Protein AF-A0A537JT59-F1 (afdb_monomer_lite)

Foldseek 3Di:
DVVLVVLLVVLLVLLVVLLVLLVVVCVVPVQPLSVLLSLLSVLLSVLSVLLVVCVVDPDDLVSLVSSLVSLLSSLLSLLVSLCSVDVVLCVLSVVLCVVLVVLVVVLVCQSPVVPDDSLVSLLSSLQSSLSSLLSSLVSLCVVCVPPPDPLNVLLSQLSNQLSCLSNVLSPPDDDSVSSSVSSSSNSVSSNSNSVSVVVVVVVVVVVVVVVVVVVVVVVVVVPVVVVVVVVD

Secondary structure (DSSP, 8-state):
-HHHHHHHHHHHHHHHHHHHHHHHHHHHH--HHHHHHHHHHHHHHHHHHHHHHHHHS---HHHHHHHHHHHHHHHHHHHHHHHHH-GGGHHHHHHHHHHHHHHHHHHHHHHHSSSS-HHHHHHHHHHHHHHHHHHHHHHHHHHTTTT--HHHHHHHHHHHHHHHHHHHTTTS---HHHHHHHHHHHHHHHHHHHHHHHHHHHHHHHHHHHHHHHHHHHHHHT-HHHHHTT--

Organism: NCBI:txid2569760

Radius of gyration: 22.39 Å; chains: 1; bounding box: 58×42×78 Å

Sequence (232 aa):
MELLFVILAIALGIQVAVVFLLVSKYFETRFSYVIWWTAGAALLAGQALVEVWMLTAAPILPLVGIRSALLLAGAGFFLTGTASRDPRARGIVQTGLLGFGGLVIASVIVLLSRQESTDTARLVAGLAAGMAFLLTAEAYRRTEQVLDDVATRAIFAGLLAIGINQIGWAWVQRTPQVIAASEFLGGLAVAVFGAGIQLRSVGRAQRLVVLSQISAALSRTGRVGDMLEEVL

Structure (mmCIF, N/CA/C/O backbone):
data_AF-A0A537JT59-F1
#
_entry.id   AF-A0A537JT59-F1
#
loop_
_atom_site.group_PDB
_atom_site.id
_atom_site.type_symbol
_atom_site.label_atom_id
_atom_site.label_alt_id
_atom_site.label_comp_id
_atom_site.label_asym_id
_atom_site.label_entity_id
_atom_site.label_seq_id
_atom_site.pdbx_PDB_ins_code
_atom_site.Cartn_x
_atom_site.Cartn_y
_atom_site.Cartn_z
_atom_site.occupancy
_atom_site.B_iso_or_equiv
_atom_site.auth_seq_id
_atom_site.auth_comp_id
_atom_site.auth_asym_id
_atom_site.auth_atom_id
_atom_site.pdbx_PDB_model_num
ATOM 1 N N . MET A 1 1 ? 11.783 -20.467 -14.792 1.00 67.88 1 MET A N 1
ATOM 2 C CA . MET A 1 1 ? 10.708 -19.524 -15.178 1.00 67.88 1 MET A CA 1
ATOM 3 C C . MET A 1 1 ? 9.457 -19.758 -14.333 1.00 67.88 1 MET A C 1
ATOM 5 O O . MET A 1 1 ? 8.968 -18.804 -13.748 1.00 67.88 1 MET A O 1
ATOM 9 N N . GLU A 1 2 ? 9.019 -21.010 -14.160 1.00 80.31 2 GLU A N 1
ATOM 10 C CA . GLU A 1 2 ? 7.853 -21.377 -13.331 1.00 80.31 2 GLU A CA 1
ATOM 11 C C . GLU A 1 2 ? 7.912 -20.866 -11.882 1.00 80.31 2 GLU A C 1
ATOM 13 O O . GLU A 1 2 ? 6.962 -20.249 -11.418 1.00 80.31 2 GLU A O 1
ATOM 18 N N . LEU A 1 3 ? 9.046 -21.024 -11.186 1.00 84.75 3 LEU A N 1
ATOM 19 C CA . LEU A 1 3 ? 9.189 -20.556 -9.798 1.00 84.75 3 LEU A CA 1
ATOM 20 C C . LEU A 1 3 ? 8.950 -19.041 -9.644 1.00 84.75 3 LEU A C 1
ATOM 22 O O . LEU A 1 3 ? 8.299 -18.611 -8.698 1.00 84.75 3 LEU A O 1
ATOM 26 N N . LEU A 1 4 ? 9.450 -18.229 -10.582 1.00 84.88 4 LEU A N 1
ATOM 27 C CA . LEU A 1 4 ? 9.263 -16.772 -10.554 1.00 84.88 4 LEU A CA 1
ATOM 28 C C . LEU A 1 4 ? 7.791 -16.403 -10.745 1.00 84.88 4 LEU A C 1
ATOM 30 O O . LEU A 1 4 ? 7.283 -15.515 -10.067 1.00 84.88 4 LEU A O 1
ATOM 34 N N . PHE A 1 5 ? 7.102 -17.121 -11.632 1.00 82.12 5 PHE A N 1
ATOM 35 C CA . PHE A 1 5 ? 5.677 -16.935 -11.863 1.00 82.12 5 PHE A CA 1
ATOM 36 C C . PHE A 1 5 ? 4.852 -17.289 -10.621 1.00 82.12 5 PHE A C 1
ATOM 38 O O . PHE A 1 5 ? 3.962 -16.533 -10.246 1.00 82.12 5 PHE A O 1
ATOM 45 N N . VAL A 1 6 ? 5.190 -18.384 -9.932 1.00 86.25 6 VAL A N 1
ATOM 46 C CA . VAL A 1 6 ? 4.538 -18.775 -8.670 1.00 86.25 6 VAL A CA 1
ATOM 47 C C . VAL A 1 6 ? 4.725 -17.702 -7.594 1.00 86.25 6 VAL A C 1
ATOM 49 O O . VAL A 1 6 ? 3.752 -17.309 -6.956 1.00 86.25 6 VAL A O 1
ATOM 52 N N . ILE A 1 7 ? 5.943 -17.178 -7.418 1.00 88.00 7 ILE A N 1
ATOM 53 C CA . ILE A 1 7 ? 6.225 -16.112 -6.439 1.00 88.00 7 ILE A CA 1
ATOM 54 C C . ILE A 1 7 ? 5.384 -14.861 -6.732 1.00 88.00 7 ILE A C 1
ATOM 56 O O . ILE A 1 7 ? 4.773 -14.295 -5.825 1.00 88.00 7 ILE A O 1
ATOM 60 N N . LEU A 1 8 ? 5.309 -14.455 -8.000 1.00 85.81 8 LEU A N 1
ATOM 61 C CA . LEU A 1 8 ? 4.516 -13.303 -8.429 1.00 85.81 8 LEU A CA 1
ATOM 62 C C . LEU A 1 8 ? 3.011 -13.533 -8.269 1.00 85.81 8 LEU A C 1
ATOM 64 O O . LEU A 1 8 ? 2.299 -12.631 -7.835 1.00 85.81 8 LEU A O 1
ATOM 68 N N . ALA A 1 9 ? 2.525 -14.740 -8.563 1.00 87.38 9 ALA A N 1
ATOM 69 C CA . ALA A 1 9 ? 1.129 -15.109 -8.355 1.00 87.38 9 ALA A CA 1
ATOM 70 C C . ALA A 1 9 ? 0.751 -15.069 -6.866 1.00 87.38 9 ALA A C 1
ATOM 72 O O . ALA A 1 9 ? -0.322 -14.577 -6.523 1.00 87.38 9 ALA A O 1
ATOM 73 N N . ILE A 1 10 ? 1.644 -15.518 -5.976 1.00 88.94 10 ILE A N 1
ATOM 74 C CA . ILE A 1 10 ? 1.460 -15.400 -4.522 1.00 88.94 10 ILE A CA 1
ATOM 75 C C . ILE A 1 10 ? 1.413 -13.927 -4.113 1.00 88.94 10 ILE A C 1
ATOM 77 O O . ILE A 1 10 ? 0.487 -13.519 -3.414 1.00 88.94 10 ILE A O 1
ATOM 81 N N . ALA A 1 11 ? 2.374 -13.120 -4.570 1.00 89.31 11 ALA A N 1
ATOM 82 C CA . ALA A 1 11 ? 2.422 -11.690 -4.276 1.00 89.31 11 ALA A CA 1
ATOM 83 C C . ALA A 1 11 ? 1.130 -10.976 -4.706 1.00 89.31 11 ALA A C 1
ATOM 85 O O . ALA A 1 11 ? 0.519 -10.253 -3.917 1.00 89.31 11 ALA A O 1
ATOM 86 N N . LEU A 1 12 ? 0.672 -11.242 -5.929 1.00 89.69 12 LEU A N 1
ATOM 87 C CA . LEU A 1 12 ? -0.581 -10.718 -6.456 1.00 89.69 12 LEU A CA 1
ATOM 88 C C . LEU A 1 12 ? -1.786 -11.205 -5.641 1.00 89.69 12 LEU A C 1
ATOM 90 O O . LEU A 1 12 ? -2.647 -10.404 -5.285 1.00 89.69 12 LEU A O 1
ATOM 94 N N . GLY A 1 13 ? -1.833 -12.498 -5.312 1.00 90.44 13 GLY A N 1
ATOM 95 C CA . GLY A 1 13 ? -2.889 -13.088 -4.491 1.00 90.44 13 GLY A CA 1
ATOM 96 C C . GLY A 1 13 ? -3.003 -12.413 -3.125 1.00 90.44 13 GLY A C 1
ATOM 97 O O . GLY A 1 13 ? -4.110 -12.112 -2.681 1.00 90.44 13 GLY A O 1
ATOM 98 N N . ILE A 1 14 ? -1.869 -12.085 -2.500 1.00 91.88 14 ILE A N 1
ATOM 99 C CA . ILE A 1 14 ? -1.825 -11.319 -1.249 1.00 91.88 14 ILE A CA 1
ATOM 100 C C . ILE A 1 14 ? -2.414 -9.917 -1.446 1.00 91.88 14 ILE A C 1
ATOM 102 O O . ILE A 1 14 ? -3.267 -9.499 -0.661 1.00 91.88 14 ILE A O 1
ATOM 106 N N . GLN A 1 15 ? -2.001 -9.191 -2.490 1.00 91.31 15 GLN A N 1
ATOM 107 C CA . GLN A 1 15 ? -2.517 -7.842 -2.747 1.00 91.31 15 GLN A CA 1
ATOM 108 C C . GLN A 1 15 ? -4.033 -7.858 -2.998 1.00 91.31 15 GLN A C 1
ATOM 110 O O . GLN A 1 15 ? -4.766 -7.068 -2.403 1.00 91.31 15 GLN A O 1
ATOM 115 N N . VAL A 1 16 ? -4.521 -8.811 -3.797 1.00 92.50 16 VAL A N 1
ATOM 116 C CA . VAL A 1 16 ? -5.953 -9.013 -4.065 1.00 92.50 16 VAL A CA 1
ATOM 117 C C . VAL A 1 16 ? -6.719 -9.359 -2.783 1.00 92.50 16 VAL A C 1
ATOM 119 O O . VAL A 1 16 ? -7.780 -8.788 -2.529 1.00 92.50 16 VAL A O 1
ATOM 122 N N . ALA A 1 17 ? -6.175 -10.233 -1.932 1.00 94.31 17 ALA A N 1
ATOM 123 C CA . ALA A 1 17 ? -6.787 -10.570 -0.648 1.00 94.31 17 ALA A CA 1
ATOM 124 C C . ALA A 1 17 ? -6.916 -9.340 0.266 1.00 94.31 17 ALA A C 1
ATOM 126 O O . ALA A 1 17 ? -7.958 -9.142 0.893 1.00 94.31 17 ALA A O 1
ATOM 127 N N . VAL A 1 18 ? -5.895 -8.477 0.307 1.00 94.00 18 VAL A N 1
ATOM 128 C CA . VAL A 1 18 ? -5.948 -7.229 1.084 1.00 94.00 18 VAL A CA 1
ATOM 129 C C . VAL A 1 18 ? -6.958 -6.243 0.496 1.00 94.00 18 VAL A C 1
ATOM 131 O O . VAL A 1 18 ? -7.681 -5.606 1.261 1.00 94.00 18 VAL A O 1
ATOM 134 N N . VAL A 1 19 ? -7.093 -6.154 -0.831 1.00 94.38 19 VAL A N 1
ATOM 135 C CA . VAL A 1 19 ? -8.162 -5.359 -1.463 1.00 94.38 19 VAL A CA 1
ATOM 136 C C . VAL A 1 19 ? -9.536 -5.854 -1.011 1.00 94.38 19 VAL A C 1
ATOM 138 O O . VAL A 1 19 ? -10.332 -5.052 -0.527 1.00 94.38 19 VAL A O 1
ATOM 141 N N . PHE A 1 20 ? -9.807 -7.160 -1.087 1.00 94.25 20 PHE A N 1
ATOM 142 C CA . PHE A 1 20 ? -11.084 -7.720 -0.630 1.00 94.25 20 PHE A CA 1
ATOM 143 C C . PHE A 1 20 ? -11.329 -7.493 0.864 1.00 94.25 20 PHE A C 1
ATOM 145 O O . PHE A 1 20 ? -12.447 -7.154 1.257 1.00 94.25 20 PHE A O 1
ATOM 152 N N . LEU A 1 21 ? -10.287 -7.607 1.691 1.00 93.81 21 LEU A N 1
ATOM 153 C CA . LEU A 1 21 ? -10.360 -7.274 3.110 1.00 93.81 21 LEU A CA 1
ATOM 154 C C . LEU A 1 21 ? -10.780 -5.813 3.309 1.00 93.81 21 LEU A C 1
ATOM 156 O O . LEU A 1 21 ? -11.708 -5.543 4.070 1.00 93.81 21 LEU A O 1
ATOM 160 N N . LEU A 1 22 ? -10.148 -4.867 2.611 1.00 91.81 22 LEU A N 1
ATOM 161 C CA . LEU A 1 22 ? -10.470 -3.443 2.730 1.00 91.81 22 LEU A CA 1
ATOM 162 C C . LEU A 1 22 ? -11.873 -3.118 2.199 1.00 91.81 22 LEU A C 1
ATOM 164 O O . LEU A 1 22 ? -12.596 -2.366 2.851 1.00 91.81 22 LEU A O 1
ATOM 168 N N . VAL A 1 23 ? -12.299 -3.744 1.096 1.00 92.12 23 VAL A N 1
ATOM 169 C CA . VAL A 1 23 ? -13.677 -3.655 0.583 1.00 92.12 23 VAL A CA 1
ATOM 170 C C . VAL A 1 23 ? -14.672 -4.131 1.642 1.00 92.12 23 VAL A C 1
ATOM 172 O O . VAL A 1 23 ? -15.625 -3.419 1.964 1.00 92.12 23 VAL A O 1
ATOM 175 N N . SER A 1 24 ? -14.428 -5.298 2.245 1.00 91.00 24 SER A N 1
ATOM 176 C CA . SER A 1 24 ? -15.270 -5.825 3.323 1.00 91.00 24 SER A CA 1
ATOM 177 C C . SER A 1 24 ? -15.323 -4.861 4.510 1.00 91.00 24 SER A C 1
ATOM 179 O O . SER A 1 24 ? -16.400 -4.605 5.046 1.00 91.00 24 SER A O 1
ATOM 181 N N . LYS A 1 25 ? -14.183 -4.279 4.903 1.00 88.06 25 LYS A N 1
ATOM 182 C CA . LYS A 1 25 ? -14.123 -3.296 5.994 1.00 88.06 25 LYS A CA 1
ATOM 183 C C . LYS A 1 25 ? -14.813 -1.987 5.662 1.00 88.06 25 LYS A C 1
ATOM 185 O O . LYS A 1 25 ? -15.402 -1.373 6.554 1.00 88.06 25 LYS A O 1
ATOM 190 N N . TYR A 1 26 ? -14.783 -1.559 4.408 1.00 87.00 26 TYR A N 1
ATOM 191 C CA . TYR A 1 26 ? -15.550 -0.405 3.967 1.00 87.00 26 TYR A CA 1
ATOM 192 C C . TYR A 1 26 ? -17.054 -0.670 4.080 1.00 87.00 26 TYR A C 1
ATOM 194 O O . TYR A 1 26 ? -17.772 0.173 4.614 1.00 87.00 26 TYR A O 1
ATOM 202 N N . PHE A 1 27 ? -17.534 -1.843 3.658 1.00 88.75 27 PHE A N 1
ATOM 203 C CA . PHE A 1 27 ? -18.949 -2.193 3.810 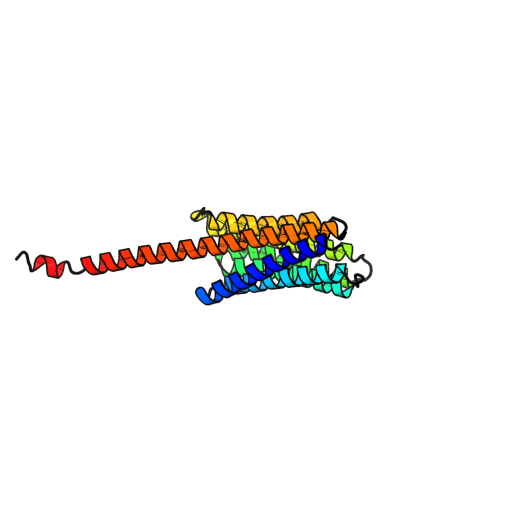1.00 88.75 27 PHE A CA 1
ATOM 204 C C . PHE A 1 27 ? -19.383 -2.298 5.276 1.00 88.75 27 PHE A C 1
ATOM 206 O O . PHE A 1 27 ? -20.479 -1.847 5.604 1.00 88.75 27 PHE A O 1
ATOM 213 N N . GLU A 1 28 ? -18.516 -2.822 6.146 1.00 85.12 28 GLU A N 1
ATOM 214 C CA . GLU A 1 28 ? -18.768 -2.939 7.588 1.00 85.12 28 GLU A CA 1
ATOM 215 C C . GLU A 1 28 ? -18.816 -1.570 8.283 1.00 85.12 28 GLU A C 1
ATOM 217 O O . GLU A 1 28 ? -19.705 -1.302 9.085 1.00 85.12 28 GLU A O 1
ATOM 222 N N . THR A 1 29 ? -17.858 -0.690 7.984 1.00 81.12 29 THR A N 1
ATOM 223 C CA . THR A 1 29 ? -17.635 0.524 8.788 1.00 81.12 29 THR A CA 1
ATOM 224 C C . THR A 1 29 ? -18.086 1.822 8.128 1.00 81.12 29 THR A C 1
ATOM 226 O O . THR A 1 29 ? -18.213 2.838 8.808 1.00 81.12 29 THR A O 1
ATOM 229 N N . ARG A 1 30 ? -18.284 1.818 6.804 1.00 82.19 30 ARG A N 1
ATOM 230 C CA . ARG A 1 30 ? -18.597 2.991 5.963 1.00 82.19 30 ARG A CA 1
ATOM 231 C C . ARG A 1 30 ? -17.623 4.162 6.109 1.00 82.19 30 ARG A C 1
ATOM 233 O O . ARG A 1 30 ? -17.936 5.286 5.723 1.00 82.19 30 ARG A O 1
ATOM 240 N N . PHE A 1 31 ? -16.420 3.920 6.624 1.00 81.25 31 PHE A N 1
ATOM 241 C CA . PHE A 1 31 ? -15.437 4.976 6.805 1.00 81.25 31 PHE A CA 1
ATOM 242 C C . PHE A 1 31 ? -14.797 5.397 5.481 1.00 81.25 31 PHE A C 1
ATOM 244 O O . PHE A 1 31 ? -14.162 4.591 4.800 1.00 81.25 31 PHE A O 1
ATOM 251 N N . SER A 1 32 ? -14.872 6.692 5.170 1.00 79.94 32 SER A N 1
ATOM 252 C CA . SER A 1 32 ? -14.323 7.259 3.934 1.00 79.94 32 SER A CA 1
ATOM 253 C C . SER A 1 32 ? -12.820 7.020 3.770 1.00 79.94 32 SER A C 1
ATOM 255 O O . SER A 1 32 ? -12.372 6.791 2.658 1.00 79.94 32 SER A O 1
ATOM 257 N N . TYR A 1 33 ? -12.019 6.979 4.841 1.00 81.44 33 TYR A N 1
ATOM 258 C CA . TYR A 1 33 ? -10.581 6.685 4.704 1.00 81.44 33 TYR A CA 1
ATOM 259 C C . TYR A 1 33 ? -10.290 5.271 4.185 1.00 81.44 33 TYR A C 1
ATOM 261 O O . TYR A 1 33 ? -9.280 5.060 3.516 1.00 81.44 33 TYR A O 1
ATOM 269 N N . VAL A 1 34 ? -11.182 4.308 4.447 1.00 86.69 34 VAL A N 1
ATOM 270 C CA . VAL A 1 34 ? -11.019 2.925 3.983 1.00 86.69 34 VAL A CA 1
ATOM 271 C C . VAL A 1 34 ? -11.223 2.841 2.472 1.00 86.69 34 VAL A C 1
ATOM 273 O O . VAL A 1 34 ? -10.516 2.074 1.825 1.00 86.69 34 VAL A O 1
ATOM 276 N N . ILE A 1 35 ? -12.107 3.660 1.882 1.00 89.62 35 ILE A N 1
ATOM 277 C CA . ILE A 1 35 ? -12.312 3.663 0.422 1.00 89.62 35 ILE A CA 1
ATOM 278 C C . ILE A 1 35 ? -11.048 4.110 -0.314 1.00 89.62 35 ILE A C 1
ATOM 280 O O . ILE A 1 35 ? -10.659 3.504 -1.309 1.00 89.62 35 ILE A O 1
ATOM 284 N N . TRP A 1 36 ? -10.356 5.113 0.230 1.00 90.19 36 TRP A N 1
ATOM 285 C CA . TRP A 1 36 ? -9.116 5.620 -0.340 1.00 90.19 36 TRP A CA 1
ATOM 286 C C . TRP A 1 36 ? -7.994 4.584 -0.229 1.00 90.19 36 TRP A C 1
ATOM 288 O O . TRP A 1 36 ? -7.314 4.321 -1.214 1.00 90.19 36 TRP A O 1
ATOM 298 N N . TRP A 1 37 ? -7.847 3.917 0.920 1.00 92.00 37 TRP A N 1
ATOM 299 C CA . TRP A 1 37 ? -6.883 2.817 1.065 1.00 92.00 37 TRP A CA 1
ATOM 300 C C . TRP A 1 37 ? -7.216 1.611 0.184 1.00 92.00 37 TRP A C 1
ATOM 302 O O . TRP A 1 37 ? -6.307 0.975 -0.341 1.00 92.00 37 TRP A O 1
ATOM 312 N N . THR A 1 38 ? -8.502 1.326 -0.034 1.00 92.75 38 THR A N 1
ATOM 313 C CA . THR A 1 38 ? -8.950 0.271 -0.955 1.00 92.75 38 THR A CA 1
ATOM 314 C C . THR A 1 38 ? -8.541 0.594 -2.388 1.00 92.75 38 THR A C 1
ATOM 316 O O . THR A 1 38 ? -7.936 -0.242 -3.055 1.00 92.75 38 THR A O 1
ATOM 319 N N . ALA A 1 39 ? -8.824 1.816 -2.849 1.00 91.88 39 ALA A N 1
ATOM 320 C CA . ALA A 1 39 ? -8.414 2.282 -4.170 1.00 91.88 39 ALA A CA 1
ATOM 321 C C . ALA A 1 39 ? -6.885 2.247 -4.322 1.00 91.88 39 ALA A C 1
ATOM 323 O O . ALA A 1 39 ? -6.377 1.752 -5.326 1.00 91.88 39 ALA A O 1
ATOM 324 N N . GLY A 1 40 ? -6.151 2.683 -3.293 1.00 92.25 40 GLY A N 1
ATOM 325 C CA . GLY A 1 40 ? -4.693 2.614 -3.259 1.00 92.25 40 GLY A CA 1
ATOM 326 C C . GLY A 1 40 ? -4.164 1.188 -3.412 1.00 92.25 40 GLY A C 1
ATOM 327 O O . GLY A 1 40 ? -3.329 0.932 -4.276 1.00 92.25 40 GLY A O 1
ATOM 328 N N . ALA A 1 41 ? -4.688 0.245 -2.625 1.00 93.44 41 ALA A N 1
ATOM 329 C CA . ALA A 1 41 ? -4.305 -1.165 -2.695 1.00 93.44 41 ALA A CA 1
ATOM 330 C C . ALA A 1 41 ? -4.656 -1.803 -4.051 1.00 93.44 41 ALA A C 1
ATOM 332 O O . ALA A 1 41 ? -3.862 -2.571 -4.589 1.00 93.44 41 ALA A O 1
ATOM 333 N N . ALA A 1 42 ? -5.805 -1.452 -4.637 1.00 94.25 42 ALA A N 1
ATOM 334 C CA . ALA A 1 42 ? -6.208 -1.950 -5.952 1.00 94.25 42 ALA A CA 1
ATOM 335 C C . ALA A 1 42 ? -5.272 -1.459 -7.066 1.00 94.25 42 ALA A C 1
ATOM 337 O O . ALA A 1 42 ? -4.947 -2.214 -7.980 1.00 94.25 42 ALA A O 1
ATOM 338 N N . LEU A 1 43 ? -4.796 -0.215 -6.976 1.00 93.62 43 LEU A N 1
ATOM 339 C CA . LEU A 1 43 ? -3.842 0.342 -7.933 1.00 93.62 43 LEU A CA 1
ATOM 340 C C . LEU A 1 43 ? -2.443 -0.261 -7.784 1.00 93.62 43 LEU A C 1
ATOM 342 O O . LEU A 1 43 ? -1.792 -0.492 -8.800 1.00 93.62 43 LEU A O 1
ATOM 346 N N . LEU A 1 44 ? -2.007 -0.586 -6.562 1.00 91.25 44 LEU A N 1
ATOM 347 C CA . LEU A 1 44 ? -0.786 -1.375 -6.356 1.00 91.25 44 LEU A CA 1
ATOM 348 C C . LEU A 1 44 ? -0.920 -2.777 -6.974 1.00 91.25 44 LEU A C 1
ATOM 350 O O . LEU A 1 44 ? -0.021 -3.203 -7.695 1.00 91.25 44 LEU A O 1
ATOM 354 N N . ALA A 1 45 ? -2.071 -3.439 -6.802 1.00 92.06 45 ALA A N 1
ATOM 355 C CA . ALA A 1 45 ? -2.331 -4.742 -7.423 1.00 92.06 45 ALA A CA 1
ATOM 356 C C . ALA A 1 45 ? -2.324 -4.651 -8.956 1.00 92.06 45 ALA A C 1
ATOM 358 O O . ALA A 1 45 ? -1.728 -5.489 -9.634 1.00 92.06 45 ALA A O 1
ATOM 359 N N . GLY A 1 46 ? -2.927 -3.595 -9.509 1.00 92.44 46 GLY A N 1
ATOM 360 C CA . GLY A 1 46 ? -2.855 -3.285 -10.936 1.00 92.44 46 GLY A CA 1
ATOM 361 C C . GLY A 1 46 ? -1.420 -3.041 -11.407 1.00 92.44 46 GLY A C 1
ATOM 362 O O . GLY A 1 46 ? -1.022 -3.538 -12.457 1.00 92.44 46 GLY A O 1
ATOM 363 N N . GLN A 1 47 ? -0.612 -2.323 -10.628 1.00 91.19 47 GLN A N 1
ATOM 364 C CA . GLN A 1 47 ? 0.797 -2.111 -10.945 1.00 91.19 47 GLN A CA 1
ATOM 365 C C . GLN A 1 47 ? 1.594 -3.424 -10.949 1.00 91.19 47 GLN A C 1
ATOM 367 O O . GLN A 1 47 ? 2.403 -3.631 -11.856 1.00 91.19 47 GLN A O 1
ATOM 372 N N . ALA A 1 48 ? 1.353 -4.310 -9.982 1.00 88.88 48 ALA A N 1
ATOM 373 C CA . ALA A 1 48 ? 1.972 -5.632 -9.930 1.00 88.88 48 ALA A CA 1
ATOM 374 C C . ALA A 1 48 ? 1.567 -6.492 -11.143 1.00 88.88 48 ALA A C 1
ATOM 376 O O . ALA A 1 48 ? 2.410 -7.160 -11.737 1.00 88.88 48 ALA A O 1
ATOM 377 N N . LEU A 1 49 ? 0.305 -6.420 -11.586 1.00 90.06 49 LEU A N 1
ATOM 378 C CA . LEU A 1 49 ? -0.147 -7.073 -12.825 1.00 90.06 49 LEU A CA 1
ATOM 379 C C . LEU A 1 49 ? 0.602 -6.565 -14.058 1.00 90.06 49 LEU A C 1
ATOM 381 O O . LEU A 1 49 ? 1.000 -7.361 -14.908 1.00 90.06 49 LEU A O 1
ATOM 385 N N . VAL A 1 50 ? 0.814 -5.251 -14.158 1.00 89.31 50 VAL A N 1
ATOM 386 C CA . VAL A 1 50 ? 1.559 -4.666 -15.280 1.00 89.31 50 VAL A CA 1
ATOM 387 C C . VAL A 1 50 ? 3.024 -5.112 -15.256 1.00 89.31 50 VAL A C 1
ATOM 389 O O . VAL A 1 50 ? 3.564 -5.428 -16.311 1.00 89.31 50 VAL A O 1
ATOM 392 N N . GLU A 1 51 ? 3.655 -5.225 -14.082 1.00 86.06 51 GLU A N 1
ATOM 393 C CA . GLU A 1 51 ? 5.000 -5.819 -13.954 1.00 86.06 51 GLU A CA 1
ATOM 394 C C . GLU A 1 51 ? 5.039 -7.267 -14.451 1.00 86.06 51 GLU A C 1
ATOM 396 O O . GLU A 1 51 ? 5.900 -7.614 -15.258 1.00 86.06 51 GLU A O 1
ATOM 401 N N . VAL A 1 52 ? 4.085 -8.103 -14.026 1.00 84.00 52 VAL A N 1
ATOM 402 C CA . VAL A 1 52 ? 3.982 -9.499 -14.483 1.00 84.00 52 VAL A CA 1
ATOM 403 C C . VAL A 1 52 ? 3.814 -9.561 -15.999 1.00 84.00 52 VAL A C 1
ATOM 405 O O . VAL A 1 52 ? 4.453 -10.374 -16.671 1.00 84.00 52 VAL A O 1
ATOM 408 N N . TRP A 1 53 ? 3.002 -8.673 -16.569 1.00 85.75 53 TRP A N 1
ATOM 409 C CA . TRP A 1 53 ? 2.817 -8.623 -18.013 1.00 85.75 53 TRP A CA 1
ATOM 410 C C . TRP A 1 53 ? 4.103 -8.209 -18.739 1.00 85.75 53 TRP A C 1
ATOM 412 O O . TRP A 1 53 ? 4.499 -8.852 -19.710 1.00 85.75 53 TRP A O 1
ATOM 422 N N . MET A 1 54 ? 4.824 -7.216 -18.223 1.00 81.38 54 MET A N 1
ATOM 423 C CA . MET A 1 54 ? 6.111 -6.772 -18.770 1.00 81.38 54 MET A CA 1
ATOM 424 C C . MET A 1 54 ? 7.239 -7.811 -18.647 1.00 81.38 54 MET A C 1
ATOM 426 O O . MET A 1 54 ? 8.264 -7.660 -19.305 1.00 81.38 54 MET A O 1
ATOM 430 N N . LEU A 1 55 ? 7.077 -8.862 -17.835 1.00 77.94 55 LEU A N 1
ATOM 431 C CA . LEU A 1 55 ? 7.993 -10.011 -17.810 1.00 77.94 55 LEU A CA 1
ATOM 432 C C . LEU A 1 55 ? 7.742 -11.003 -18.948 1.00 77.94 55 LEU A C 1
ATOM 434 O O . LEU A 1 55 ? 8.643 -11.752 -19.320 1.00 77.94 55 LEU A O 1
ATOM 438 N N . THR A 1 56 ? 6.516 -11.037 -19.469 1.00 74.62 56 THR A N 1
ATOM 439 C CA . THR A 1 56 ? 6.088 -11.978 -20.518 1.00 74.62 56 THR A CA 1
ATOM 440 C C . THR A 1 56 ? 6.058 -11.340 -21.908 1.00 74.62 56 THR A C 1
ATOM 442 O O . THR A 1 56 ? 6.088 -12.055 -22.906 1.00 74.62 56 THR A O 1
ATOM 445 N N . ALA A 1 57 ? 6.054 -10.007 -21.985 1.00 70.44 57 ALA A N 1
ATOM 446 C CA . ALA A 1 57 ? 6.089 -9.226 -23.218 1.00 70.44 57 ALA A CA 1
ATOM 447 C C . ALA A 1 57 ? 7.282 -8.256 -23.230 1.00 70.44 57 ALA A C 1
ATOM 449 O O . ALA A 1 57 ? 7.743 -7.818 -22.180 1.00 70.44 57 ALA A O 1
ATOM 450 N N . ALA A 1 58 ? 7.772 -7.880 -24.417 1.00 67.62 58 ALA A N 1
ATOM 451 C CA . ALA A 1 58 ? 8.832 -6.879 -24.526 1.00 67.62 58 ALA A CA 1
ATOM 452 C C . ALA A 1 58 ? 8.384 -5.548 -23.875 1.00 67.62 58 ALA A C 1
ATOM 454 O O . ALA A 1 58 ? 7.287 -5.064 -24.176 1.00 67.62 58 ALA A O 1
ATOM 455 N N . PRO A 1 59 ? 9.198 -4.937 -22.993 1.00 65.19 59 PRO A N 1
ATOM 456 C CA . PRO A 1 59 ? 8.818 -3.711 -22.308 1.00 65.19 59 PRO A CA 1
ATOM 457 C C . PRO A 1 59 ? 8.755 -2.554 -23.306 1.00 65.19 59 PRO A C 1
ATOM 459 O O . PRO A 1 59 ? 9.774 -2.048 -23.768 1.00 65.19 59 PRO A O 1
ATOM 462 N N . ILE A 1 60 ? 7.539 -2.115 -23.622 1.00 74.19 60 ILE A N 1
ATOM 463 C CA . ILE A 1 60 ? 7.297 -0.918 -24.427 1.00 74.19 60 ILE A CA 1
ATOM 4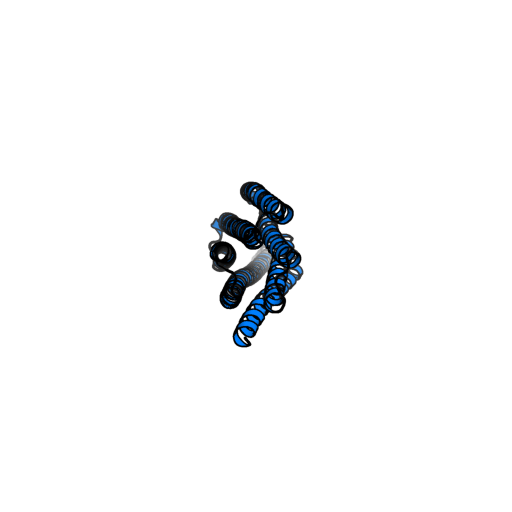64 C C . ILE A 1 60 ? 7.058 0.299 -23.524 1.00 74.19 60 ILE A C 1
ATOM 466 O O . ILE A 1 60 ? 6.498 0.179 -22.431 1.00 74.19 60 ILE A O 1
ATOM 470 N N . LEU A 1 61 ? 7.447 1.486 -24.001 1.00 72.12 61 LEU A N 1
ATOM 471 C CA . LEU A 1 61 ? 7.321 2.763 -23.280 1.00 72.12 61 LEU A CA 1
ATOM 472 C C . LEU A 1 61 ? 5.920 2.992 -22.654 1.00 72.12 61 LEU A C 1
ATOM 474 O O . LEU A 1 61 ? 5.860 3.404 -21.494 1.00 72.12 61 LEU A O 1
ATOM 478 N N . PRO A 1 62 ? 4.793 2.669 -23.333 1.00 79.12 62 PRO A N 1
ATOM 479 C CA . PRO A 1 62 ? 3.459 2.836 -22.752 1.00 79.12 62 PRO A CA 1
ATOM 480 C C . PRO A 1 62 ? 3.214 1.993 -21.494 1.00 79.12 62 PRO A C 1
ATOM 482 O O . PRO A 1 62 ? 2.624 2.491 -20.540 1.00 79.12 62 PRO A O 1
ATOM 485 N N . LEU A 1 63 ? 3.693 0.743 -21.451 1.00 80.56 63 LEU A N 1
ATOM 486 C CA . LEU A 1 63 ? 3.506 -0.133 -20.285 1.00 80.56 63 LEU A CA 1
ATOM 487 C C . LEU A 1 63 ? 4.286 0.376 -19.069 1.00 80.56 63 LEU A C 1
ATOM 489 O O . LEU A 1 63 ? 3.765 0.362 -17.955 1.00 80.56 63 LEU A O 1
ATOM 493 N N . VAL A 1 64 ? 5.497 0.905 -19.285 1.00 81.06 64 VAL A N 1
ATOM 494 C CA . VAL A 1 64 ? 6.285 1.560 -18.226 1.00 81.06 64 VAL A CA 1
ATOM 495 C C . VAL A 1 64 ? 5.541 2.779 -17.676 1.00 81.06 64 VAL A C 1
ATOM 497 O O . VAL A 1 64 ? 5.474 2.960 -16.460 1.00 81.06 64 VAL A O 1
ATOM 500 N N . GLY A 1 65 ? 4.942 3.584 -18.560 1.00 80.81 65 GLY A N 1
ATOM 501 C CA . GLY A 1 65 ? 4.121 4.733 -18.176 1.00 80.81 65 GLY A CA 1
ATOM 502 C C . GLY A 1 65 ? 2.909 4.331 -17.332 1.00 80.81 65 GLY A C 1
ATOM 503 O O . GLY A 1 65 ? 2.705 4.894 -16.257 1.00 80.81 65 GLY A O 1
ATOM 504 N N . ILE A 1 66 ? 2.152 3.316 -17.766 1.00 86.00 66 ILE A N 1
ATOM 505 C CA . ILE A 1 66 ? 0.991 2.789 -17.028 1.00 86.00 66 ILE A CA 1
ATOM 506 C C . ILE A 1 66 ? 1.421 2.283 -15.648 1.00 86.00 66 ILE A C 1
ATOM 508 O O . ILE A 1 66 ? 0.828 2.666 -14.642 1.00 86.00 66 ILE A O 1
ATOM 512 N N . ARG A 1 67 ? 2.485 1.476 -15.581 1.00 87.56 67 ARG A N 1
ATOM 513 C CA . ARG A 1 67 ? 3.039 0.958 -14.323 1.00 87.56 67 ARG A CA 1
ATOM 514 C C . ARG A 1 67 ? 3.357 2.084 -13.337 1.00 87.56 67 ARG A C 1
ATOM 516 O O . ARG A 1 67 ? 2.925 2.035 -12.187 1.00 87.56 67 ARG A O 1
ATOM 523 N N . SER A 1 68 ? 4.096 3.099 -13.779 1.00 86.00 68 SER A N 1
ATOM 524 C CA . SER A 1 68 ? 4.464 4.237 -12.929 1.00 86.00 68 SER A CA 1
ATOM 525 C C . SER A 1 68 ? 3.249 5.075 -12.521 1.00 86.00 68 SER A C 1
ATOM 527 O O . SER A 1 68 ? 3.166 5.493 -11.369 1.00 86.00 68 SER A O 1
ATOM 529 N N . ALA A 1 69 ? 2.278 5.273 -13.417 1.00 86.00 69 ALA A N 1
ATOM 530 C CA . ALA A 1 69 ? 1.041 5.987 -13.105 1.00 86.00 69 ALA A CA 1
ATOM 531 C C . ALA A 1 69 ? 0.210 5.259 -12.038 1.00 86.00 69 ALA A C 1
ATOM 533 O O . ALA A 1 69 ? -0.259 5.897 -11.098 1.00 86.00 69 ALA A O 1
ATOM 534 N N . LEU A 1 70 ? 0.076 3.933 -12.141 1.00 91.12 70 LEU A N 1
ATOM 535 C CA . LEU A 1 70 ? -0.624 3.111 -11.150 1.00 91.12 70 LEU A CA 1
ATOM 536 C C . LEU A 1 70 ? 0.072 3.155 -9.784 1.00 91.12 70 LEU A C 1
ATOM 538 O O . LEU A 1 70 ? -0.599 3.332 -8.769 1.00 91.12 70 LEU A O 1
ATOM 542 N N . LEU A 1 71 ? 1.407 3.070 -9.759 1.00 89.62 71 LEU A N 1
ATOM 543 C CA . LEU A 1 71 ? 2.196 3.176 -8.528 1.00 89.62 71 LEU A CA 1
ATOM 544 C C . LEU A 1 71 ? 1.989 4.528 -7.832 1.00 89.62 71 LEU A C 1
ATOM 546 O O . LEU A 1 71 ? 1.695 4.581 -6.636 1.00 89.62 71 LEU A O 1
ATOM 550 N N . LEU A 1 72 ? 2.133 5.621 -8.587 1.00 88.81 72 LEU A N 1
ATOM 551 C CA . LEU A 1 72 ? 1.971 6.980 -8.076 1.00 88.81 72 LEU A CA 1
ATOM 552 C C . LEU A 1 72 ? 0.535 7.214 -7.608 1.00 88.81 72 LEU A C 1
ATOM 554 O O . LEU A 1 72 ? 0.323 7.663 -6.485 1.00 88.81 72 LEU A O 1
ATOM 558 N N . ALA A 1 73 ? -0.455 6.861 -8.427 1.00 87.06 73 ALA A N 1
ATOM 559 C CA . ALA A 1 73 ? -1.853 6.977 -8.042 1.00 87.06 73 ALA A CA 1
ATOM 560 C C . ALA A 1 73 ? -2.110 6.198 -6.746 1.00 87.06 73 ALA A C 1
ATOM 562 O O . ALA A 1 73 ? -2.611 6.779 -5.785 1.00 87.06 73 ALA A O 1
ATOM 563 N N . GLY A 1 74 ? -1.669 4.936 -6.670 1.00 89.25 74 GLY A N 1
ATOM 564 C CA . GLY A 1 74 ? -1.777 4.104 -5.474 1.00 89.25 74 GLY A CA 1
ATOM 565 C C . GLY A 1 74 ? -1.219 4.788 -4.224 1.00 89.25 74 GLY A C 1
ATOM 566 O O . GLY A 1 74 ? -1.925 4.917 -3.223 1.00 89.25 74 GLY A O 1
ATOM 567 N N . ALA A 1 75 ? 0.006 5.310 -4.299 1.00 89.75 75 ALA A N 1
ATOM 568 C CA . ALA A 1 75 ? 0.634 6.041 -3.198 1.00 89.75 75 ALA A CA 1
ATOM 569 C C . ALA A 1 75 ? -0.139 7.319 -2.806 1.00 89.75 75 ALA A C 1
ATOM 571 O O . ALA A 1 75 ? -0.340 7.589 -1.619 1.00 89.75 75 ALA A O 1
ATOM 572 N N . GLY A 1 76 ? -0.641 8.067 -3.793 1.00 86.81 76 GLY A N 1
ATOM 573 C CA . GLY A 1 76 ? -1.493 9.238 -3.577 1.00 86.81 76 GLY A CA 1
ATOM 574 C C . GLY A 1 76 ? -2.785 8.890 -2.834 1.00 86.81 76 GLY A C 1
ATOM 575 O O . GLY A 1 76 ? -3.146 9.561 -1.871 1.00 86.81 76 GLY A O 1
ATOM 576 N N . PHE A 1 77 ? -3.438 7.788 -3.202 1.00 89.12 77 PHE A N 1
ATOM 577 C CA . PHE A 1 77 ? -4.638 7.292 -2.528 1.00 89.12 77 PHE A CA 1
ATOM 578 C C . PHE A 1 77 ? -4.387 6.914 -1.057 1.00 89.12 77 PHE A C 1
ATOM 580 O O . PHE A 1 77 ? -5.220 7.202 -0.192 1.00 89.12 77 PHE A O 1
ATOM 587 N N . PHE A 1 78 ? -3.226 6.336 -0.736 1.00 88.94 78 PHE A N 1
ATOM 588 C CA . PHE A 1 78 ? -2.833 6.057 0.650 1.00 88.94 78 PHE A CA 1
ATOM 589 C C . PHE A 1 78 ? -2.623 7.330 1.481 1.00 88.94 78 PHE A C 1
ATOM 591 O O . PHE A 1 78 ? -3.123 7.417 2.614 1.00 88.94 78 PHE A O 1
ATOM 598 N N . LEU A 1 79 ? -1.962 8.336 0.899 1.00 85.88 79 LEU A N 1
ATOM 599 C CA . LEU A 1 79 ? -1.814 9.665 1.498 1.00 85.88 79 LEU A CA 1
ATOM 600 C C . LEU A 1 79 ? -3.180 10.320 1.745 1.00 85.88 79 LEU A C 1
ATOM 602 O O . LEU A 1 79 ? -3.465 10.753 2.865 1.00 85.88 79 LEU A O 1
ATOM 606 N N . THR A 1 80 ? -4.054 10.340 0.735 1.00 84.00 80 THR A N 1
ATOM 607 C CA . THR A 1 80 ? -5.405 10.915 0.830 1.00 84.00 80 THR A CA 1
ATOM 608 C C . THR A 1 80 ? -6.246 10.206 1.885 1.00 84.00 80 THR A C 1
ATOM 610 O O . THR A 1 80 ? -6.898 10.869 2.695 1.00 84.00 80 THR A O 1
ATOM 613 N N . GLY A 1 81 ? -6.193 8.872 1.944 1.00 83.88 81 GLY A N 1
ATOM 614 C CA . GLY A 1 81 ? -6.875 8.097 2.978 1.00 83.88 81 GLY A CA 1
ATOM 615 C C . GLY A 1 81 ? -6.434 8.507 4.379 1.00 83.88 81 GLY A C 1
ATOM 616 O O . GLY A 1 81 ? -7.273 8.780 5.238 1.00 83.88 81 GLY A O 1
ATOM 617 N N . THR A 1 82 ? -5.131 8.682 4.585 1.00 82.88 82 THR A N 1
ATOM 618 C CA . THR A 1 82 ? -4.579 9.090 5.885 1.00 82.88 82 THR A CA 1
ATOM 619 C C . THR A 1 82 ? -4.960 10.525 6.258 1.00 82.88 82 THR A C 1
ATOM 621 O O . THR A 1 82 ? -5.361 10.760 7.396 1.00 82.88 82 THR A O 1
ATOM 624 N N . ALA A 1 83 ? -4.970 11.466 5.308 1.00 77.50 83 ALA A N 1
ATOM 625 C CA . ALA A 1 83 ? -5.498 12.818 5.545 1.00 77.50 83 ALA A CA 1
ATOM 626 C C . ALA A 1 83 ? -7.004 12.844 5.838 1.00 77.50 83 ALA A C 1
ATOM 628 O O . ALA A 1 83 ? -7.467 13.655 6.639 1.00 77.50 83 ALA A O 1
ATOM 629 N N . SER A 1 84 ? -7.786 11.982 5.184 1.00 76.94 84 SER A N 1
ATOM 630 C CA . SER A 1 84 ? -9.235 11.915 5.406 1.00 76.94 84 SER A CA 1
ATOM 631 C C . SER A 1 84 ? -9.599 11.318 6.769 1.00 76.94 84 SER A C 1
ATOM 633 O O . SER A 1 84 ? -10.677 11.590 7.291 1.00 76.94 84 SER A O 1
ATOM 635 N N . ARG A 1 85 ? -8.695 10.521 7.350 1.00 74.75 85 ARG A N 1
ATOM 636 C CA . ARG A 1 85 ? -8.865 9.891 8.659 1.00 74.75 85 ARG A CA 1
ATOM 637 C C . ARG A 1 85 ? -8.745 10.895 9.807 1.00 74.75 85 ARG A C 1
ATOM 639 O O . ARG A 1 85 ? -9.514 10.786 10.758 1.00 74.75 85 ARG A O 1
ATOM 646 N N . ASP A 1 86 ? -7.807 11.840 9.727 1.00 68.75 86 ASP A N 1
ATOM 647 C CA . ASP A 1 86 ? -7.608 12.865 10.757 1.00 68.75 86 ASP A CA 1
ATOM 648 C C . ASP A 1 86 ? -7.313 14.253 10.142 1.00 68.75 86 ASP A C 1
ATOM 650 O O . ASP A 1 86 ? -6.242 14.469 9.563 1.00 68.75 86 ASP A O 1
ATOM 654 N N . PRO A 1 87 ? -8.219 15.239 10.309 1.00 63.72 87 PRO A N 1
ATOM 655 C CA . PRO A 1 87 ? -8.011 16.611 9.855 1.00 63.72 87 PRO A CA 1
ATOM 656 C C . PRO A 1 87 ? -6.780 17.303 10.459 1.00 63.72 87 PRO A C 1
ATOM 658 O O . PRO A 1 87 ? -6.246 18.221 9.837 1.00 63.72 87 PRO A O 1
ATOM 661 N N . ARG A 1 88 ? -6.308 16.889 11.644 1.00 64.88 88 ARG A N 1
ATOM 662 C CA . ARG A 1 88 ? -5.124 17.478 12.299 1.00 64.88 88 ARG A CA 1
ATOM 663 C C . ARG A 1 88 ? -3.816 17.093 11.605 1.00 64.88 88 ARG A C 1
ATOM 665 O O . ARG A 1 88 ? -2.835 17.821 11.716 1.00 64.88 88 ARG A O 1
ATOM 672 N N . ALA A 1 89 ? -3.816 16.016 10.817 1.00 59.22 89 ALA A N 1
ATOM 673 C CA . ALA A 1 89 ? -2.681 15.617 9.985 1.00 59.22 89 ALA A CA 1
ATOM 674 C C . ALA A 1 89 ? -2.590 16.393 8.655 1.00 59.22 89 ALA A C 1
ATOM 676 O O . ALA A 1 89 ? -1.609 16.236 7.923 1.00 59.22 89 ALA A O 1
ATOM 677 N N . ARG A 1 90 ? -3.576 17.251 8.332 1.00 64.31 90 ARG A N 1
ATOM 678 C CA . ARG A 1 90 ? -3.661 17.952 7.037 1.00 64.31 90 ARG A CA 1
ATOM 679 C C . ARG A 1 90 ? -2.412 18.752 6.694 1.00 64.31 90 ARG A C 1
ATOM 681 O O . ARG A 1 90 ? -2.020 18.702 5.542 1.00 64.31 90 ARG A O 1
ATOM 688 N N . GLY A 1 91 ? -1.762 19.419 7.649 1.00 62.16 91 GLY A N 1
ATOM 689 C CA . GLY A 1 91 ? -0.559 2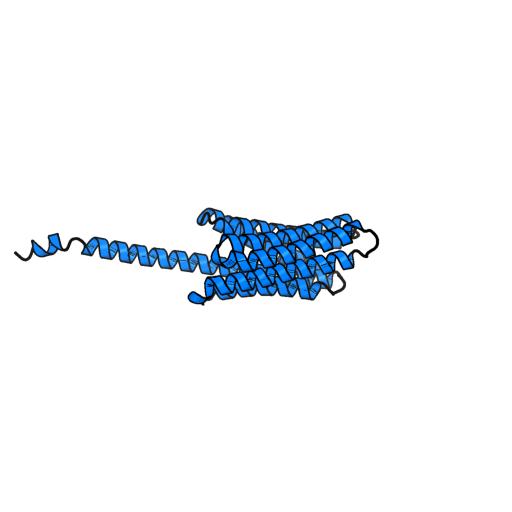0.215 7.362 1.00 62.16 91 GLY A CA 1
ATOM 690 C C . GLY A 1 91 ? 0.610 19.374 6.831 1.00 62.16 91 GLY A C 1
ATOM 691 O O . GLY A 1 91 ? 1.216 19.717 5.824 1.00 62.16 91 GLY A O 1
ATOM 692 N N . ILE A 1 92 ? 0.880 18.221 7.451 1.00 63.91 92 ILE A N 1
ATOM 693 C CA . ILE A 1 92 ? 1.952 17.304 7.022 1.00 63.91 92 ILE A CA 1
ATOM 694 C C . ILE A 1 92 ? 1.584 16.642 5.695 1.00 63.91 92 ILE A C 1
ATOM 696 O O . ILE A 1 92 ? 2.424 16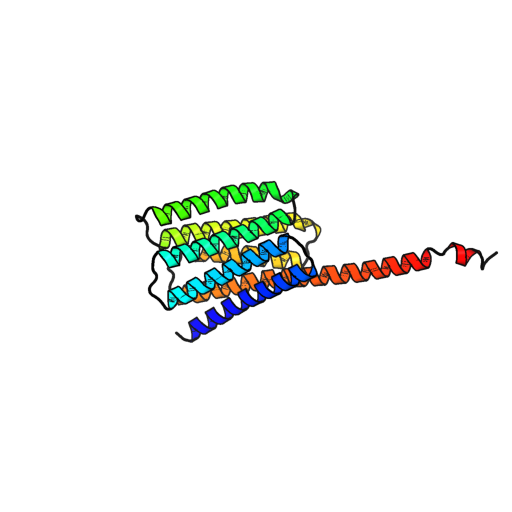.533 4.804 1.00 63.91 92 ILE A O 1
ATOM 700 N N . VAL A 1 93 ? 0.322 16.231 5.542 1.00 63.12 93 VAL A N 1
ATOM 701 C CA . VAL A 1 93 ? -0.135 15.586 4.308 1.00 63.12 93 VAL A CA 1
ATOM 702 C C . VAL A 1 93 ? -0.236 16.583 3.152 1.00 63.12 93 VAL A C 1
ATOM 704 O O . VAL A 1 93 ? 0.042 16.195 2.030 1.00 63.12 93 VAL A O 1
ATOM 707 N N . GLN A 1 94 ? -0.545 17.861 3.387 1.00 64.19 94 GLN A N 1
ATOM 708 C CA . GLN A 1 94 ? -0.542 18.913 2.361 1.00 64.19 94 GLN A CA 1
ATOM 709 C C . GLN A 1 94 ? 0.876 19.234 1.889 1.00 64.19 94 GLN A C 1
ATOM 711 O O . GLN A 1 94 ? 1.120 19.247 0.686 1.00 64.19 94 GLN A O 1
ATOM 716 N N . THR A 1 95 ? 1.830 19.409 2.807 1.00 61.31 95 THR A N 1
ATOM 717 C CA . THR A 1 95 ? 3.247 19.576 2.443 1.00 61.31 95 THR A CA 1
ATOM 718 C C . THR 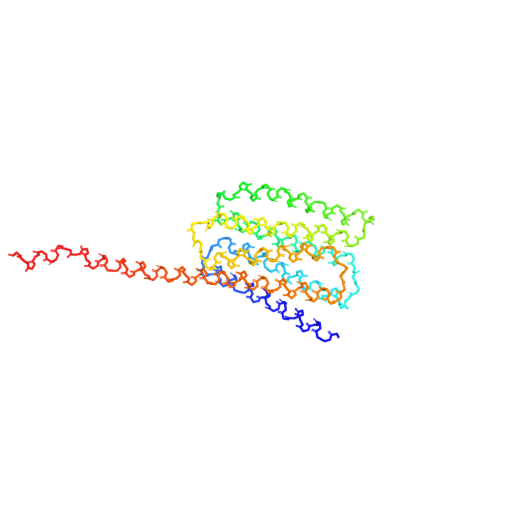A 1 95 ? 3.779 18.330 1.730 1.00 61.31 95 THR A C 1
ATOM 720 O O . THR A 1 95 ? 4.488 18.433 0.730 1.00 61.31 95 THR A O 1
ATOM 723 N N . GLY A 1 96 ? 3.366 17.144 2.186 1.00 63.75 96 GLY A N 1
ATOM 724 C CA . GLY A 1 96 ? 3.653 15.868 1.538 1.00 63.75 96 GLY A CA 1
ATOM 725 C C . GLY A 1 96 ? 3.040 15.738 0.142 1.00 63.75 96 GLY A C 1
ATOM 726 O O . GLY A 1 96 ? 3.720 15.283 -0.768 1.00 63.75 96 GLY A O 1
ATOM 727 N N . LEU A 1 97 ? 1.798 16.187 -0.052 1.00 65.44 97 LEU A N 1
ATOM 728 C CA . LEU A 1 97 ? 1.090 16.223 -1.337 1.00 65.44 97 LEU A CA 1
ATOM 729 C C . LEU A 1 97 ? 1.724 17.212 -2.313 1.00 65.44 97 LEU A C 1
ATOM 731 O O . LEU A 1 97 ? 1.743 16.931 -3.504 1.00 65.44 97 LEU A O 1
ATOM 735 N N . LEU A 1 98 ? 2.260 18.338 -1.834 1.00 62.12 98 LEU A N 1
ATOM 736 C CA . LEU A 1 98 ? 2.999 19.291 -2.668 1.00 62.12 98 LEU A CA 1
ATOM 737 C C . LEU A 1 98 ? 4.331 18.696 -3.143 1.00 62.12 98 LEU A C 1
ATOM 739 O O . LEU A 1 98 ? 4.625 18.740 -4.335 1.00 62.12 98 LEU A O 1
ATOM 743 N N . GLY A 1 99 ? 5.102 18.079 -2.239 1.00 62.59 99 GLY A N 1
ATOM 744 C CA . GLY A 1 99 ? 6.341 17.378 -2.601 1.00 62.59 99 GLY A CA 1
ATOM 745 C C . GLY A 1 99 ? 6.090 16.178 -3.521 1.00 62.59 99 GLY A C 1
ATOM 746 O O . GLY A 1 99 ? 6.760 16.015 -4.538 1.00 62.59 99 GLY A O 1
ATOM 747 N N . PHE A 1 100 ? 5.066 15.379 -3.215 1.00 66.38 100 PHE A N 1
ATOM 748 C CA . PHE A 1 100 ? 4.614 14.266 -4.046 1.00 66.38 100 PHE A CA 1
ATOM 749 C C . PHE A 1 100 ? 4.117 14.746 -5.415 1.00 66.38 100 PHE A C 1
ATOM 751 O O . PHE A 1 100 ? 4.518 14.195 -6.434 1.00 66.38 100 PHE A O 1
ATOM 758 N N . GLY A 1 101 ? 3.316 15.811 -5.460 1.00 67.88 101 GLY A N 1
ATOM 759 C CA . GLY A 1 101 ? 2.832 16.431 -6.693 1.00 67.88 101 GLY A CA 1
ATOM 760 C C . GLY A 1 101 ? 3.972 16.944 -7.570 1.00 67.88 101 GLY A C 1
ATOM 761 O O . GLY A 1 101 ? 3.967 16.701 -8.773 1.00 67.88 101 GLY A O 1
ATOM 762 N N . GLY A 1 102 ? 4.998 17.556 -6.970 1.00 65.19 102 GLY A N 1
ATOM 763 C CA . GLY A 1 102 ? 6.227 17.934 -7.673 1.00 65.19 102 GLY A CA 1
ATOM 764 C C . GLY A 1 102 ? 6.945 16.734 -8.300 1.00 65.19 102 GLY A C 1
ATOM 765 O O . GLY A 1 102 ? 7.348 16.796 -9.459 1.00 65.19 102 GLY A O 1
ATOM 766 N N . LEU A 1 103 ? 7.039 15.610 -7.583 1.00 65.19 103 LEU A N 1
ATOM 767 C CA . LEU A 1 103 ? 7.658 14.384 -8.099 1.00 65.19 103 LEU A CA 1
ATOM 768 C C . LEU A 1 103 ? 6.801 13.663 -9.156 1.00 65.19 103 LEU A C 1
ATOM 770 O O . LEU A 1 103 ? 7.343 13.063 -10.087 1.00 65.19 103 LEU A O 1
ATOM 774 N N . VAL A 1 104 ? 5.471 13.750 -9.060 1.00 71.12 104 VAL A N 1
ATOM 775 C CA . VAL A 1 104 ? 4.542 13.286 -10.103 1.00 71.12 104 VAL A CA 1
ATOM 776 C C . VAL A 1 104 ? 4.736 14.110 -11.376 1.00 71.12 104 VAL A C 1
ATOM 778 O O . VAL A 1 104 ? 4.897 13.535 -12.450 1.00 71.12 104 VAL A O 1
ATOM 781 N N . ILE A 1 105 ? 4.794 15.441 -11.262 1.00 71.62 105 ILE A N 1
ATOM 782 C CA . ILE A 1 105 ? 5.050 16.341 -12.397 1.00 71.62 105 ILE A CA 1
ATOM 783 C C . ILE A 1 105 ? 6.419 16.041 -13.018 1.00 71.62 105 ILE A C 1
ATOM 785 O O . ILE A 1 105 ? 6.506 15.884 -14.233 1.00 71.62 105 ILE A O 1
ATOM 789 N N . ALA A 1 106 ? 7.466 15.877 -12.204 1.00 66.56 106 ALA A N 1
ATOM 790 C CA . ALA A 1 106 ? 8.792 15.493 -12.685 1.00 66.56 106 ALA A CA 1
ATOM 791 C C . ALA A 1 106 ? 8.763 14.149 -13.437 1.00 66.56 106 ALA A C 1
ATOM 793 O O . ALA A 1 106 ? 9.315 14.047 -14.529 1.00 66.56 106 ALA A O 1
ATOM 794 N N . SER A 1 107 ? 8.048 13.147 -12.914 1.00 65.31 107 SER A N 1
ATOM 795 C CA . SER A 1 107 ? 7.880 11.844 -13.579 1.00 65.31 107 SER A CA 1
ATOM 796 C C . SER A 1 107 ? 7.188 11.973 -14.939 1.00 65.31 107 SER A C 1
ATOM 798 O O . SER A 1 107 ? 7.590 11.325 -15.904 1.00 65.31 107 SER A O 1
ATOM 800 N N . VAL A 1 108 ? 6.157 12.818 -15.034 1.00 70.69 108 VAL A N 1
ATOM 801 C CA . VAL A 1 108 ? 5.434 13.081 -16.289 1.00 70.69 108 VAL A CA 1
ATOM 802 C C . VAL A 1 108 ? 6.331 13.800 -17.297 1.00 70.69 108 VAL A C 1
ATOM 804 O O . VAL A 1 108 ? 6.368 13.403 -18.458 1.00 70.69 108 VAL A O 1
ATOM 807 N N . ILE A 1 109 ? 7.090 14.811 -16.866 1.00 70.31 109 ILE A N 1
ATOM 808 C CA . ILE A 1 109 ? 8.032 15.540 -17.730 1.00 70.31 109 ILE A CA 1
ATOM 809 C C . ILE A 1 109 ? 9.103 14.591 -18.282 1.00 70.31 109 ILE A C 1
ATOM 811 O O . ILE A 1 109 ? 9.360 14.606 -19.484 1.00 70.31 109 ILE A O 1
ATOM 815 N N . VAL A 1 110 ? 9.667 13.723 -17.437 1.00 68.81 110 VAL A N 1
ATOM 816 C CA . VAL A 1 110 ? 10.657 12.709 -17.839 1.00 68.81 110 VAL A CA 1
ATOM 817 C C . VAL A 1 110 ? 10.068 11.717 -18.848 1.00 68.81 110 VAL A C 1
ATOM 819 O O . VAL A 1 110 ? 10.708 11.392 -19.843 1.00 68.81 110 VAL A O 1
ATOM 822 N N . LEU A 1 111 ? 8.824 11.267 -18.648 1.00 66.38 111 LEU A N 1
ATOM 823 C CA . LEU A 1 111 ? 8.140 10.374 -19.594 1.00 66.38 111 LEU A CA 1
ATOM 824 C C . LEU A 1 111 ? 7.837 11.047 -20.945 1.00 66.38 111 LEU A C 1
ATOM 826 O O . LEU A 1 111 ? 7.856 10.378 -21.980 1.00 66.38 111 LEU A O 1
ATOM 830 N N . LEU A 1 112 ? 7.543 12.351 -20.950 1.00 68.25 112 LEU A N 1
ATOM 831 C CA . LEU A 1 112 ? 7.178 13.103 -22.155 1.00 68.25 112 LEU A CA 1
ATOM 832 C C . LEU A 1 112 ? 8.384 13.620 -22.946 1.00 68.25 112 LEU A C 1
ATOM 834 O O . LEU A 1 112 ? 8.272 13.785 -24.161 1.00 68.25 112 LEU A O 1
ATOM 838 N N . SER A 1 113 ? 9.531 13.855 -22.302 1.00 66.19 113 SER A N 1
ATOM 839 C CA . SER A 1 113 ? 10.695 14.474 -22.949 1.00 66.19 113 SER A CA 1
ATOM 840 C C . SER A 1 113 ? 11.364 13.587 -24.006 1.00 66.19 113 SER A C 1
ATOM 842 O O . SER A 1 113 ? 12.177 14.095 -24.775 1.00 66.19 113 SER A O 1
ATOM 844 N N . ARG A 1 114 ? 11.034 12.282 -24.082 1.00 58.16 114 ARG A N 1
ATOM 845 C CA . ARG A 1 114 ? 11.617 11.262 -24.994 1.00 58.16 114 ARG A CA 1
ATOM 846 C C . ARG A 1 114 ? 13.155 11.161 -24.980 1.00 58.16 114 ARG A C 1
ATOM 848 O O . ARG A 1 114 ? 13.703 10.340 -25.710 1.00 58.16 114 ARG A O 1
ATOM 855 N N . GLN A 1 115 ? 13.842 11.972 -24.177 1.00 51.81 115 GLN A N 1
ATOM 856 C CA . GLN A 1 115 ? 15.299 12.078 -24.105 1.00 51.81 115 GLN A CA 1
ATOM 857 C C . GLN A 1 115 ? 15.901 11.208 -23.000 1.00 51.81 115 GLN A C 1
ATOM 859 O O . GLN A 1 115 ? 17.111 11.000 -22.995 1.00 51.81 115 GLN A O 1
ATOM 864 N N . GLU A 1 116 ? 15.083 10.657 -22.102 1.00 56.16 116 GLU A N 1
ATOM 865 C CA . GLU A 1 116 ? 15.562 9.832 -20.997 1.00 56.16 116 GLU A CA 1
ATOM 866 C C . GLU A 1 116 ? 15.076 8.384 -21.073 1.00 56.16 116 GLU A C 1
ATOM 868 O O . GLU A 1 116 ? 13.981 8.075 -21.549 1.00 56.16 116 GLU A O 1
ATOM 873 N N . SER A 1 117 ? 15.936 7.480 -20.599 1.00 67.38 117 SER A N 1
ATOM 874 C CA . SER A 1 117 ? 15.675 6.044 -20.550 1.00 67.38 117 SER A CA 1
ATOM 875 C C . SER A 1 117 ? 14.447 5.716 -19.686 1.00 67.38 117 SER A C 1
ATOM 877 O O . SER A 1 117 ? 14.157 6.395 -18.699 1.00 67.38 117 SER A O 1
ATOM 879 N N . THR A 1 118 ? 13.755 4.616 -20.002 1.00 70.62 118 THR A N 1
ATOM 880 C CA . THR A 1 118 ? 12.651 4.052 -19.196 1.00 70.62 118 THR A CA 1
ATOM 881 C C . THR A 1 118 ? 12.990 3.878 -17.716 1.00 70.62 118 THR A C 1
ATOM 883 O O . THR A 1 118 ? 12.092 3.820 -16.875 1.00 70.62 118 THR A O 1
ATOM 886 N N . ASP A 1 119 ? 14.276 3.781 -17.397 1.00 76.00 119 ASP A N 1
ATOM 887 C CA . ASP A 1 119 ? 14.766 3.562 -16.047 1.00 76.00 119 ASP A CA 1
ATOM 888 C C . ASP A 1 119 ? 14.714 4.837 -15.202 1.00 76.00 119 ASP A C 1
ATOM 890 O O . ASP A 1 119 ? 14.356 4.752 -14.027 1.00 76.00 119 ASP A O 1
ATOM 894 N N . THR A 1 120 ? 14.904 6.025 -15.789 1.00 77.12 120 THR A N 1
ATOM 895 C CA . THR A 1 120 ? 14.758 7.284 -15.041 1.00 77.12 120 THR A CA 1
ATOM 896 C C . THR A 1 120 ? 13.312 7.503 -14.598 1.00 77.12 120 THR A C 1
ATOM 898 O O . THR A 1 120 ? 13.054 7.819 -13.438 1.00 77.12 120 THR A O 1
ATOM 901 N N . ALA A 1 121 ? 12.339 7.243 -15.477 1.00 74.75 121 ALA A N 1
ATOM 902 C CA . ALA A 1 121 ? 10.920 7.354 -15.130 1.00 74.75 121 ALA A CA 1
ATOM 903 C C . ALA A 1 121 ? 10.508 6.381 -14.009 1.00 74.75 121 ALA A C 1
ATOM 905 O O . ALA A 1 121 ? 9.696 6.722 -13.147 1.00 74.75 121 ALA A O 1
ATOM 906 N N . ARG A 1 122 ? 11.068 5.164 -14.001 1.00 78.44 122 ARG A N 1
ATOM 907 C CA . ARG A 1 122 ? 10.840 4.178 -12.931 1.00 78.44 122 ARG A CA 1
ATOM 908 C C . ARG A 1 122 ? 11.455 4.621 -11.612 1.00 78.44 122 ARG A C 1
ATOM 910 O O . ARG A 1 122 ? 10.812 4.461 -10.577 1.00 78.44 122 ARG A O 1
ATOM 917 N N . LEU A 1 123 ? 12.661 5.176 -11.665 1.00 83.69 123 LEU A N 1
ATOM 918 C CA . LEU A 1 123 ? 13.394 5.674 -10.509 1.00 83.69 123 LEU A CA 1
ATOM 919 C C . LEU A 1 123 ? 12.641 6.827 -9.845 1.00 83.69 123 LEU A C 1
ATOM 921 O O . LEU A 1 123 ? 12.329 6.742 -8.658 1.00 83.69 123 LEU A O 1
ATOM 925 N N . VAL A 1 124 ? 12.263 7.857 -10.611 1.00 82.38 124 VAL A N 1
ATOM 926 C CA . VAL A 1 124 ? 11.521 9.008 -10.068 1.00 82.38 124 VAL A CA 1
ATOM 927 C C . VAL A 1 124 ? 10.180 8.551 -9.490 1.00 82.38 124 VAL A C 1
ATOM 929 O O . VAL A 1 124 ? 9.854 8.912 -8.359 1.00 82.38 124 VAL A O 1
ATOM 932 N N . ALA A 1 125 ? 9.442 7.687 -10.198 1.00 83.69 125 ALA A N 1
ATOM 933 C CA . ALA A 1 125 ? 8.170 7.164 -9.703 1.00 83.69 125 ALA A CA 1
ATOM 934 C C . ALA A 1 125 ? 8.329 6.315 -8.427 1.00 83.69 125 ALA A C 1
ATOM 936 O O . ALA A 1 125 ? 7.521 6.436 -7.506 1.00 83.69 125 ALA A O 1
ATOM 937 N N . GLY A 1 126 ? 9.370 5.478 -8.351 1.00 86.38 126 GLY A N 1
ATOM 938 C CA . GLY A 1 126 ? 9.676 4.651 -7.180 1.00 86.38 126 GLY A CA 1
ATOM 939 C C . GLY A 1 126 ? 10.013 5.486 -5.947 1.00 86.38 126 GLY A C 1
ATOM 940 O O . GLY A 1 126 ? 9.460 5.251 -4.872 1.00 86.38 126 GLY A O 1
ATOM 941 N N . LEU A 1 127 ? 10.844 6.518 -6.111 1.00 86.31 127 LEU A N 1
ATOM 942 C CA . LEU A 1 127 ? 11.185 7.448 -5.032 1.00 86.31 127 LEU A CA 1
ATOM 943 C C . LEU A 1 127 ? 9.980 8.260 -4.573 1.00 86.31 127 LEU A C 1
ATOM 945 O O . LEU A 1 127 ? 9.735 8.370 -3.373 1.00 86.31 127 LEU A O 1
ATOM 949 N N . ALA A 1 128 ? 9.203 8.787 -5.515 1.00 85.69 128 ALA A N 1
ATOM 950 C CA . ALA A 1 128 ? 7.999 9.549 -5.219 1.00 85.69 128 ALA A CA 1
ATOM 951 C C . ALA A 1 128 ? 6.980 8.724 -4.433 1.00 85.69 128 ALA A C 1
ATOM 953 O O . ALA A 1 128 ? 6.493 9.161 -3.388 1.00 85.69 128 ALA A O 1
ATOM 954 N N . ALA A 1 129 ? 6.694 7.510 -4.906 1.00 87.50 129 ALA A N 1
ATOM 955 C CA . ALA A 1 129 ? 5.781 6.602 -4.235 1.00 87.50 129 ALA A CA 1
ATOM 956 C C . ALA A 1 129 ? 6.312 6.185 -2.863 1.00 87.50 129 ALA A C 1
ATOM 958 O O . ALA A 1 129 ? 5.572 6.218 -1.882 1.00 87.50 129 ALA A O 1
ATOM 959 N N . GLY A 1 130 ? 7.597 5.847 -2.761 1.00 88.38 130 GLY A N 1
ATOM 960 C CA . GLY A 1 130 ? 8.178 5.444 -1.491 1.00 88.38 130 GLY A CA 1
ATOM 961 C C . GLY A 1 130 ? 8.166 6.560 -0.448 1.00 88.38 130 GLY A C 1
ATOM 962 O O . GLY A 1 130 ? 7.743 6.328 0.684 1.00 88.38 130 GLY A O 1
ATOM 963 N N . MET A 1 131 ? 8.502 7.793 -0.837 1.00 88.25 131 MET A N 1
ATOM 964 C CA . MET A 1 131 ? 8.376 8.966 0.034 1.00 88.25 131 MET A CA 1
ATOM 965 C C . MET A 1 131 ? 6.928 9.209 0.463 1.00 88.25 131 MET A C 1
ATOM 967 O O . MET A 1 131 ? 6.677 9.479 1.638 1.00 88.25 131 MET A O 1
ATOM 971 N N . ALA A 1 132 ? 5.964 9.056 -0.448 1.00 88.19 132 ALA A N 1
ATOM 972 C CA . ALA A 1 132 ? 4.547 9.146 -0.114 1.00 88.19 132 ALA A CA 1
ATOM 973 C C . ALA A 1 132 ? 4.128 8.100 0.933 1.00 88.19 132 ALA A C 1
ATOM 975 O O . ALA A 1 132 ? 3.441 8.444 1.896 1.00 88.19 132 ALA A O 1
ATOM 976 N N . PHE A 1 133 ? 4.583 6.852 0.820 1.00 91.19 133 PHE A N 1
ATOM 977 C CA . PHE A 1 133 ? 4.305 5.818 1.823 1.00 91.19 133 PHE A CA 1
ATOM 978 C C . PHE A 1 133 ? 4.972 6.094 3.174 1.00 91.19 133 PHE A C 1
ATOM 980 O O . PHE A 1 133 ? 4.320 5.933 4.206 1.00 91.19 133 PHE A O 1
ATOM 987 N N . LEU A 1 134 ? 6.217 6.580 3.192 1.00 90.56 134 LEU A N 1
ATOM 988 C CA . LEU A 1 134 ? 6.893 6.984 4.432 1.00 90.56 134 LEU A CA 1
ATOM 989 C C . LEU A 1 134 ? 6.158 8.136 5.131 1.00 90.56 134 LEU A C 1
ATOM 991 O O . LEU A 1 134 ? 5.938 8.091 6.342 1.00 90.56 134 LEU A O 1
ATOM 995 N N . LEU A 1 135 ? 5.717 9.138 4.367 1.00 87.38 135 LEU A N 1
ATOM 996 C CA . LEU A 1 135 ? 4.905 10.243 4.881 1.00 87.38 135 LEU A CA 1
ATOM 997 C C . LEU A 1 135 ? 3.547 9.757 5.392 1.00 87.38 135 LEU A C 1
ATOM 999 O O . LEU A 1 135 ? 3.096 10.201 6.445 1.00 87.38 135 LEU A O 1
ATOM 1003 N N . THR A 1 136 ? 2.920 8.817 4.682 1.00 88.00 136 THR A N 1
ATOM 1004 C CA . THR A 1 136 ? 1.671 8.175 5.111 1.00 88.00 136 THR A CA 1
ATOM 1005 C C . THR A 1 136 ? 1.868 7.453 6.446 1.00 88.00 136 THR A C 1
ATOM 1007 O O . THR A 1 136 ? 1.059 7.620 7.358 1.00 88.00 136 THR A O 1
ATOM 1010 N N . ALA A 1 137 ? 2.960 6.696 6.588 1.00 89.25 137 ALA A N 1
ATOM 1011 C CA . ALA A 1 137 ? 3.301 5.980 7.811 1.00 89.25 137 ALA A CA 1
ATOM 1012 C C . ALA A 1 137 ? 3.516 6.948 8.984 1.00 89.25 137 ALA A C 1
ATOM 1014 O O . ALA A 1 137 ? 2.907 6.784 10.040 1.00 89.25 137 ALA A O 1
ATOM 1015 N N . GLU A 1 138 ? 4.334 7.987 8.802 1.00 87.19 138 GLU A N 1
ATOM 1016 C CA . GLU A 1 138 ? 4.622 8.955 9.865 1.00 87.19 138 GLU A CA 1
ATOM 1017 C C . GLU A 1 138 ? 3.386 9.778 10.250 1.00 87.19 138 GLU A C 1
ATOM 1019 O O . GLU A 1 138 ? 3.129 9.978 11.440 1.00 87.19 138 GLU A O 1
ATOM 1024 N N . ALA A 1 139 ? 2.579 10.204 9.272 1.00 83.19 139 ALA A N 1
ATOM 1025 C CA . ALA A 1 139 ? 1.307 10.871 9.535 1.00 83.19 139 ALA A CA 1
ATOM 1026 C C . ALA A 1 139 ? 0.379 9.965 10.355 1.00 83.19 139 ALA A C 1
ATOM 1028 O O . ALA A 1 139 ? -0.145 10.393 11.383 1.00 83.19 139 ALA A O 1
ATOM 1029 N N . TYR A 1 140 ? 0.251 8.695 9.964 1.00 84.56 140 TYR A N 1
ATOM 1030 C CA . TYR A 1 140 ? -0.555 7.720 10.692 1.00 84.56 140 TYR A CA 1
ATOM 1031 C C . TYR A 1 140 ? -0.043 7.503 12.127 1.00 84.56 140 TYR A C 1
ATOM 1033 O O . TYR A 1 140 ? -0.819 7.593 13.081 1.00 84.56 140 TYR A O 1
ATOM 1041 N N . ARG A 1 141 ? 1.269 7.303 12.315 1.00 84.12 141 ARG A N 1
ATOM 1042 C CA . ARG A 1 141 ? 1.882 7.118 13.641 1.00 84.12 141 ARG A CA 1
ATOM 1043 C C . ARG A 1 141 ? 1.615 8.303 14.561 1.00 84.12 141 ARG A C 1
ATOM 1045 O O . ARG A 1 141 ? 1.235 8.099 15.707 1.00 84.12 141 ARG A O 1
ATOM 1052 N N . ARG A 1 142 ? 1.789 9.534 14.066 1.00 79.31 142 ARG A N 1
ATOM 1053 C CA . ARG A 1 142 ? 1.550 10.758 14.849 1.00 79.31 142 ARG A CA 1
ATOM 1054 C C . ARG A 1 142 ? 0.097 10.897 15.286 1.00 79.31 142 ARG A C 1
ATOM 1056 O O . ARG A 1 142 ? -0.143 11.273 16.427 1.00 79.31 142 ARG A O 1
ATOM 1063 N N . THR A 1 143 ? -0.855 10.551 14.419 1.00 74.31 143 THR A N 1
ATOM 1064 C CA . THR A 1 143 ? -2.288 10.608 14.765 1.00 74.31 143 THR A CA 1
ATOM 1065 C C . THR A 1 143 ? -2.689 9.598 15.839 1.00 74.31 143 THR A C 1
ATOM 1067 O O . THR A 1 143 ? -3.632 9.829 16.587 1.00 74.31 143 THR A O 1
ATOM 1070 N N . GLU A 1 144 ? -1.956 8.491 15.957 1.00 75.19 144 GLU A N 1
ATOM 1071 C CA . GLU A 1 144 ? -2.283 7.385 16.863 1.00 75.19 144 GLU A CA 1
ATOM 1072 C C . GLU A 1 144 ? -1.316 7.290 18.061 1.00 75.19 144 GLU A C 1
ATOM 1074 O O . GLU A 1 144 ? -1.348 6.300 18.788 1.00 75.19 144 GLU A O 1
ATOM 1079 N N . GLN A 1 145 ? -0.488 8.319 18.314 1.00 62.00 145 GLN A N 1
ATOM 1080 C CA . GLN A 1 145 ? 0.514 8.350 19.402 1.00 62.00 145 GLN A CA 1
ATOM 1081 C C . GLN A 1 145 ? -0.053 8.028 20.793 1.00 62.00 145 GLN A C 1
ATOM 1083 O O . GLN A 1 145 ? 0.688 7.605 21.672 1.00 62.00 145 GLN A O 1
ATOM 1088 N N . VAL A 1 146 ? -1.360 8.205 20.992 1.00 58.12 146 VAL A N 1
ATOM 1089 C CA . VAL A 1 146 ? -2.044 7.952 22.267 1.00 58.12 146 VAL A CA 1
ATOM 1090 C C . VAL A 1 146 ? -2.403 6.471 22.462 1.00 58.12 146 VAL A C 1
ATOM 1092 O O . VAL A 1 146 ? -2.616 6.042 23.591 1.00 58.12 146 VAL A O 1
ATOM 1095 N N . LEU A 1 147 ? -2.497 5.679 21.389 1.00 63.47 147 LEU A N 1
ATOM 1096 C CA . LEU A 1 147 ? -3.094 4.339 21.438 1.00 63.47 147 LEU A CA 1
ATOM 1097 C C . LEU A 1 147 ? -2.091 3.180 21.456 1.00 63.47 147 LEU A C 1
ATOM 1099 O O . LEU A 1 147 ? -2.552 2.082 21.739 1.00 63.47 147 LEU A O 1
ATOM 1103 N N . ASP A 1 148 ? -0.796 3.426 21.190 1.00 69.50 148 ASP A N 1
ATOM 1104 C CA . ASP A 1 148 ? 0.347 2.479 21.100 1.00 69.50 148 ASP A CA 1
ATOM 1105 C C . ASP A 1 148 ? -0.001 0.975 21.145 1.00 69.50 148 ASP A C 1
ATOM 1107 O O . ASP A 1 148 ? 0.491 0.203 21.971 1.00 69.50 148 ASP A O 1
ATOM 1111 N N . ASP A 1 149 ? -0.880 0.550 20.238 1.00 84.38 149 ASP A N 1
ATOM 1112 C CA . ASP A 1 149 ? -1.395 -0.807 20.174 1.00 84.38 149 ASP A CA 1
ATOM 1113 C C . ASP A 1 149 ? -0.750 -1.570 19.015 1.00 84.38 149 ASP A C 1
ATOM 1115 O O . ASP A 1 149 ? -0.209 -1.010 18.054 1.00 84.38 149 ASP A O 1
ATOM 1119 N N . VAL A 1 150 ? -0.808 -2.901 19.102 1.00 87.88 150 VAL A N 1
ATOM 1120 C CA . VAL A 1 150 ? -0.231 -3.805 18.094 1.00 87.88 150 VAL A CA 1
ATOM 1121 C C . VAL A 1 150 ? -0.777 -3.496 16.695 1.00 87.88 150 VAL A C 1
ATOM 1123 O O . VAL A 1 150 ? -0.037 -3.550 15.715 1.00 87.88 150 VAL A O 1
ATOM 1126 N N . ALA A 1 151 ? -2.051 -3.109 16.598 1.00 89.19 151 ALA A N 1
ATOM 1127 C CA . ALA A 1 151 ? -2.693 -2.754 15.339 1.00 89.19 151 ALA A CA 1
ATOM 1128 C C . ALA A 1 151 ? -2.085 -1.493 14.702 1.00 89.19 151 ALA A C 1
ATOM 1130 O O . ALA A 1 151 ? -1.802 -1.479 13.501 1.00 89.19 151 ALA A O 1
ATOM 1131 N N . THR A 1 152 ? -1.836 -0.447 15.494 1.00 88.25 152 THR A N 1
ATOM 1132 C CA . THR A 1 152 ? -1.187 0.785 15.026 1.00 88.25 152 THR A CA 1
ATOM 1133 C C . THR A 1 152 ? 0.242 0.521 14.577 1.00 88.25 152 THR A C 1
ATOM 1135 O O . THR A 1 152 ? 0.628 0.977 13.498 1.00 88.25 152 THR A O 1
ATOM 1138 N N . ARG A 1 153 ? 1.004 -0.271 15.344 1.00 90.38 153 ARG A N 1
ATOM 1139 C CA . ARG A 1 153 ? 2.375 -0.661 14.978 1.00 90.38 153 ARG A CA 1
ATOM 1140 C C . ARG A 1 153 ? 2.414 -1.469 13.683 1.00 90.38 153 ARG A C 1
ATOM 1142 O O . ARG A 1 153 ? 3.263 -1.198 12.842 1.00 90.38 153 ARG A O 1
ATOM 1149 N N . ALA A 1 154 ? 1.482 -2.402 13.492 1.00 92.88 154 ALA A N 1
ATOM 1150 C CA . ALA A 1 154 ? 1.389 -3.200 12.270 1.00 92.88 154 ALA A CA 1
ATOM 1151 C C . ALA A 1 154 ? 1.045 -2.342 11.039 1.00 92.88 154 ALA A C 1
ATOM 1153 O O . ALA A 1 154 ? 1.707 -2.457 10.011 1.00 92.88 154 ALA A O 1
ATOM 1154 N N . ILE A 1 155 ? 0.073 -1.429 11.146 1.00 92.12 155 ILE A N 1
ATOM 1155 C CA . ILE A 1 155 ? -0.281 -0.516 10.044 1.00 92.12 155 ILE A CA 1
ATOM 1156 C C . ILE A 1 155 ? 0.903 0.392 9.692 1.00 92.12 155 ILE A C 1
ATOM 1158 O O . ILE A 1 155 ? 1.242 0.531 8.517 1.00 92.12 155 ILE A O 1
ATOM 1162 N N . PHE A 1 156 ? 1.561 0.966 10.703 1.00 92.50 156 PHE A N 1
ATOM 1163 C CA . PHE A 1 156 ? 2.762 1.779 10.517 1.00 92.50 156 PHE A CA 1
ATOM 1164 C C . PHE A 1 156 ? 3.888 0.988 9.841 1.00 92.50 156 PHE A C 1
ATOM 1166 O O . PHE A 1 156 ? 4.420 1.437 8.829 1.00 92.50 156 PHE A O 1
ATOM 1173 N N . ALA A 1 157 ? 4.222 -0.193 10.367 1.00 93.94 157 ALA A N 1
ATOM 1174 C CA . ALA A 1 157 ? 5.289 -1.036 9.839 1.00 93.94 157 ALA A CA 1
ATOM 1175 C C . ALA A 1 157 ? 5.003 -1.485 8.402 1.00 93.94 157 ALA A C 1
ATOM 1177 O O . ALA A 1 157 ? 5.910 -1.464 7.576 1.00 93.94 157 ALA A O 1
ATOM 1178 N N . GLY A 1 158 ? 3.750 -1.827 8.083 1.00 95.00 158 GLY A N 1
ATOM 1179 C CA . GLY A 1 158 ? 3.333 -2.167 6.724 1.00 95.00 158 GLY A CA 1
ATOM 1180 C C . GLY A 1 158 ? 3.539 -1.003 5.752 1.00 95.00 158 GLY A C 1
ATOM 1181 O O . GLY A 1 158 ? 4.210 -1.168 4.738 1.00 95.00 158 GLY A O 1
ATOM 1182 N N . LEU A 1 159 ? 3.047 0.197 6.085 1.00 94.19 159 LEU A N 1
ATOM 1183 C CA . LEU A 1 159 ? 3.234 1.394 5.250 1.00 94.19 159 LEU A CA 1
ATOM 1184 C C . LEU A 1 159 ? 4.716 1.762 5.086 1.00 94.19 159 LEU A C 1
ATOM 1186 O O . LEU A 1 159 ? 5.162 2.057 3.978 1.00 94.19 159 LEU A O 1
ATOM 1190 N N . LEU A 1 160 ? 5.486 1.701 6.175 1.00 95.00 160 LEU A N 1
ATOM 1191 C CA . LEU A 1 160 ? 6.923 1.960 6.159 1.00 95.00 160 LEU A CA 1
ATOM 1192 C C . LEU A 1 160 ? 7.654 0.956 5.256 1.00 95.00 160 LEU A C 1
ATOM 1194 O O . LEU A 1 160 ? 8.458 1.358 4.419 1.00 95.00 160 LEU A O 1
ATOM 1198 N N . ALA A 1 161 ? 7.351 -0.336 5.392 1.00 95.62 161 ALA A N 1
ATOM 1199 C CA . ALA A 1 161 ? 7.962 -1.397 4.601 1.00 95.62 161 ALA A CA 1
ATOM 1200 C C . ALA A 1 161 ? 7.613 -1.280 3.111 1.00 95.62 161 ALA A C 1
ATOM 1202 O O . ALA A 1 161 ? 8.501 -1.457 2.280 1.00 95.62 161 ALA A O 1
ATOM 1203 N N . ILE A 1 162 ? 6.375 -0.901 2.758 1.00 93.88 162 ILE A N 1
ATOM 1204 C CA . ILE A 1 162 ? 6.010 -0.586 1.365 1.00 93.88 162 ILE A CA 1
ATOM 1205 C C . ILE A 1 162 ? 6.887 0.563 0.850 1.00 93.88 162 ILE A C 1
ATOM 1207 O O . ILE A 1 162 ? 7.471 0.453 -0.227 1.00 93.88 162 ILE A O 1
ATOM 1211 N N . GLY A 1 163 ? 7.028 1.642 1.627 1.00 92.31 163 GLY A N 1
ATOM 1212 C CA . GLY A 1 163 ? 7.840 2.796 1.238 1.00 92.31 163 GLY A CA 1
ATOM 1213 C C . GLY A 1 163 ? 9.317 2.459 1.030 1.00 92.31 163 GLY A C 1
ATOM 1214 O O . GLY A 1 163 ? 9.891 2.803 -0.005 1.00 92.31 163 GLY A O 1
ATOM 1215 N N . ILE A 1 164 ? 9.911 1.726 1.976 1.00 93.44 164 ILE A N 1
ATOM 1216 C CA . ILE A 1 164 ? 11.299 1.251 1.899 1.00 93.44 164 ILE A CA 1
ATOM 1217 C C . ILE A 1 164 ? 11.486 0.324 0.698 1.00 93.44 164 ILE A C 1
ATOM 1219 O O . ILE A 1 164 ? 12.474 0.468 -0.015 1.00 93.44 164 ILE A O 1
ATOM 1223 N N . ASN A 1 165 ? 10.540 -0.584 0.436 1.00 93.44 165 ASN A N 1
ATOM 1224 C CA . ASN A 1 165 ? 10.594 -1.468 -0.725 1.00 93.44 165 ASN A CA 1
ATOM 1225 C C . ASN A 1 165 ? 10.643 -0.647 -2.025 1.00 93.44 165 ASN A C 1
ATOM 1227 O O . ASN A 1 165 ? 11.530 -0.849 -2.849 1.00 93.44 165 ASN A O 1
ATOM 1231 N N . GLN A 1 166 ? 9.760 0.343 -2.187 1.00 90.50 166 GLN A N 1
ATOM 1232 C CA . GLN A 1 166 ? 9.738 1.150 -3.413 1.00 90.50 166 GLN A CA 1
ATOM 1233 C C . GLN A 1 166 ? 11.010 1.991 -3.606 1.00 90.50 166 GLN A C 1
ATOM 1235 O O . GLN A 1 166 ? 11.505 2.076 -4.728 1.00 90.50 166 GLN A O 1
ATOM 1240 N N . ILE A 1 167 ? 11.582 2.556 -2.534 1.00 89.38 167 ILE A N 1
ATOM 1241 C CA . ILE A 1 167 ? 12.856 3.298 -2.601 1.00 89.38 167 ILE A CA 1
ATOM 1242 C C . ILE A 1 167 ? 14.028 2.355 -2.878 1.00 89.38 167 ILE A C 1
ATOM 1244 O O . ILE A 1 167 ? 14.857 2.643 -3.738 1.00 89.38 167 ILE A O 1
ATOM 1248 N N . GLY A 1 168 ? 14.106 1.232 -2.161 1.00 86.94 168 GLY A N 1
ATOM 1249 C CA . GLY A 1 168 ? 15.221 0.290 -2.251 1.00 86.94 168 GLY A CA 1
ATOM 1250 C C . GLY A 1 168 ? 15.377 -0.291 -3.653 1.00 86.94 168 GLY A C 1
ATOM 1251 O O . GLY A 1 168 ? 16.490 -0.383 -4.163 1.00 86.94 168 GLY A O 1
ATOM 1252 N N . TRP A 1 169 ? 14.260 -0.595 -4.318 1.00 85.06 169 TRP A N 1
ATOM 1253 C CA . TRP A 1 169 ? 14.263 -1.134 -5.679 1.00 85.06 169 TRP A CA 1
ATOM 1254 C C . TRP A 1 169 ? 14.230 -0.064 -6.781 1.00 85.06 169 TRP A C 1
ATOM 1256 O O . TRP A 1 169 ? 14.272 -0.422 -7.957 1.00 85.06 169 TRP A O 1
ATOM 1266 N N . ALA A 1 170 ? 14.169 1.232 -6.447 1.00 82.62 170 ALA A N 1
ATOM 1267 C CA . ALA A 1 170 ? 14.136 2.312 -7.443 1.00 82.62 170 ALA A CA 1
ATOM 1268 C C . ALA A 1 170 ? 15.440 2.417 -8.255 1.00 82.62 170 ALA A C 1
ATOM 1270 O O . ALA A 1 170 ? 15.409 2.822 -9.414 1.00 82.62 170 ALA A O 1
ATOM 1271 N N . TRP A 1 171 ? 16.568 2.034 -7.652 1.00 82.44 171 TRP A N 1
ATOM 1272 C CA . TRP A 1 171 ? 17.918 2.174 -8.216 1.00 82.44 171 TRP A CA 1
ATOM 1273 C C . TRP A 1 171 ? 18.470 0.871 -8.805 1.00 82.44 171 TRP A C 1
ATOM 1275 O O . TRP A 1 171 ? 19.590 0.841 -9.309 1.00 82.44 171 TRP A O 1
ATOM 1285 N N . VAL A 1 172 ? 17.714 -0.224 -8.696 1.00 84.38 172 VAL A N 1
ATOM 1286 C CA . VAL A 1 172 ? 18.167 -1.565 -9.073 1.00 84.38 172 VAL A CA 1
ATOM 1287 C C . VAL A 1 172 ? 17.646 -1.909 -10.461 1.00 84.38 172 VAL A C 1
ATOM 1289 O O . VAL A 1 172 ? 16.466 -1.725 -10.763 1.00 84.38 172 VAL A O 1
ATOM 1292 N N . GLN A 1 173 ? 18.520 -2.460 -11.304 1.00 83.44 173 GLN A N 1
ATOM 1293 C CA . GLN A 1 173 ? 18.126 -2.951 -12.618 1.00 83.44 173 GLN A CA 1
ATOM 1294 C C . GLN A 1 173 ? 17.027 -4.020 -12.489 1.00 83.44 173 GLN A C 1
ATOM 1296 O O . GLN A 1 173 ? 17.158 -4.998 -11.752 1.00 83.44 173 GLN A O 1
ATOM 1301 N N . ARG A 1 174 ? 15.934 -3.837 -13.235 1.00 80.19 174 ARG A N 1
ATOM 1302 C CA . ARG A 1 174 ? 14.720 -4.669 -13.190 1.00 80.19 174 ARG A CA 1
ATOM 1303 C C . ARG A 1 174 ? 14.905 -6.008 -13.916 1.00 80.19 174 ARG A C 1
ATOM 1305 O O . ARG A 1 174 ? 14.344 -6.223 -14.987 1.00 80.19 174 ARG A O 1
ATOM 1312 N N . THR A 1 175 ? 15.696 -6.916 -13.347 1.00 86.69 175 THR A N 1
ATOM 1313 C CA . THR A 1 175 ? 15.743 -8.316 -13.804 1.00 86.69 175 THR A CA 1
ATOM 1314 C C . THR A 1 175 ? 14.508 -9.090 -13.318 1.00 86.69 175 THR A C 1
ATOM 1316 O O . THR A 1 175 ? 13.877 -8.686 -12.337 1.00 86.69 175 THR A O 1
ATOM 1319 N N . PRO A 1 176 ? 14.156 -10.237 -13.931 1.00 86.00 176 PRO A N 1
ATOM 1320 C CA . PRO A 1 176 ? 13.029 -11.049 -13.472 1.00 86.00 176 PRO A CA 1
ATOM 1321 C C . PRO A 1 176 ? 13.114 -11.481 -12.001 1.00 86.00 176 PRO A C 1
ATOM 1323 O O . PRO A 1 176 ? 12.089 -11.528 -11.324 1.00 86.00 176 PRO A O 1
ATOM 1326 N N . GLN A 1 177 ? 14.319 -11.764 -11.480 1.00 88.44 177 GLN A N 1
ATOM 1327 C CA . GLN A 1 177 ? 14.479 -12.107 -10.061 1.00 88.44 177 GLN A CA 1
ATOM 1328 C C . GLN A 1 177 ? 14.234 -10.898 -9.153 1.00 88.44 177 GLN A C 1
ATOM 1330 O O . GLN A 1 177 ? 13.580 -11.034 -8.122 1.00 88.44 177 GLN A O 1
ATOM 1335 N N . VAL A 1 178 ? 14.729 -9.722 -9.549 1.00 88.50 178 VAL A N 1
ATOM 1336 C CA . VAL A 1 178 ? 14.531 -8.467 -8.811 1.00 88.50 178 VAL A CA 1
ATOM 1337 C C . VAL A 1 178 ? 13.051 -8.107 -8.744 1.00 88.50 178 VAL A C 1
ATOM 1339 O O . VAL A 1 178 ? 12.556 -7.756 -7.677 1.00 88.50 178 VAL A O 1
ATOM 1342 N N . ILE A 1 179 ? 12.328 -8.254 -9.856 1.00 87.69 179 ILE A N 1
ATOM 1343 C CA . ILE A 1 179 ? 10.885 -8.002 -9.913 1.00 87.69 179 ILE A CA 1
ATOM 1344 C C . ILE A 1 179 ? 10.138 -8.966 -8.987 1.00 87.69 179 ILE A C 1
ATOM 1346 O O . ILE A 1 179 ? 9.377 -8.521 -8.132 1.00 87.69 179 ILE A O 1
ATOM 1350 N N . ALA A 1 180 ? 10.406 -10.272 -9.088 1.00 88.44 180 ALA A N 1
ATOM 1351 C CA . ALA A 1 180 ? 9.763 -11.266 -8.228 1.00 88.44 180 ALA A CA 1
ATOM 1352 C C . ALA A 1 180 ? 10.019 -11.002 -6.735 1.00 88.44 180 ALA A C 1
ATOM 1354 O O . ALA A 1 180 ? 9.087 -11.056 -5.936 1.00 88.44 180 ALA A O 1
ATOM 1355 N N . ALA A 1 181 ? 11.257 -10.669 -6.359 1.00 90.50 181 ALA A N 1
ATOM 1356 C CA . ALA A 1 181 ? 11.605 -10.341 -4.979 1.00 90.50 181 ALA A CA 1
ATOM 1357 C C . ALA A 1 181 ? 10.919 -9.051 -4.499 1.00 90.50 181 ALA A C 1
ATOM 1359 O O . ALA A 1 181 ? 10.342 -9.029 -3.413 1.00 90.50 181 ALA A O 1
ATOM 1360 N N . SER A 1 182 ? 10.954 -7.995 -5.314 1.00 91.00 182 SER A N 1
ATOM 1361 C CA . SER A 1 182 ? 10.359 -6.692 -5.001 1.00 91.00 182 SER A CA 1
ATOM 1362 C C . SER A 1 182 ? 8.847 -6.777 -4.806 1.00 91.00 182 SER A C 1
ATOM 1364 O O . SER A 1 182 ? 8.326 -6.267 -3.812 1.00 91.00 182 SER A O 1
ATOM 1366 N N . GLU A 1 183 ? 8.145 -7.459 -5.712 1.00 91.19 183 GLU A N 1
ATOM 1367 C CA . GLU A 1 183 ? 6.691 -7.620 -5.642 1.00 91.19 183 GLU A CA 1
ATOM 1368 C C . GLU A 1 183 ? 6.284 -8.550 -4.494 1.00 91.19 183 GLU A C 1
ATOM 1370 O O . GLU A 1 183 ? 5.298 -8.283 -3.810 1.00 91.19 183 GLU A O 1
ATOM 1375 N N . PHE A 1 184 ? 7.066 -9.597 -4.209 1.00 92.31 184 PHE A N 1
ATOM 1376 C CA . PHE A 1 184 ? 6.811 -10.479 -3.069 1.00 92.31 184 PHE A CA 1
ATOM 1377 C C . PHE A 1 184 ? 6.986 -9.763 -1.726 1.00 92.31 184 PHE A C 1
ATOM 1379 O O . PHE A 1 184 ? 6.087 -9.812 -0.885 1.00 92.31 184 PHE A O 1
ATOM 1386 N N . LEU A 1 185 ? 8.096 -9.043 -1.535 1.00 94.00 185 LEU A N 1
ATOM 1387 C CA . LEU A 1 185 ? 8.321 -8.236 -0.331 1.00 94.00 185 LEU A CA 1
ATOM 1388 C C . LEU A 1 185 ? 7.276 -7.121 -0.197 1.00 94.00 185 LEU A C 1
ATOM 1390 O O . LEU A 1 185 ? 6.768 -6.886 0.900 1.00 94.00 185 LEU A O 1
ATOM 1394 N N . GLY A 1 186 ? 6.905 -6.483 -1.310 1.00 91.81 186 GLY A N 1
ATOM 1395 C CA . GLY A 1 186 ? 5.811 -5.515 -1.360 1.00 91.81 186 GLY A CA 1
ATOM 1396 C C . GLY A 1 186 ? 4.474 -6.132 -0.943 1.00 91.81 186 GLY A C 1
ATOM 1397 O O . GLY A 1 186 ? 3.779 -5.573 -0.097 1.00 91.81 186 GLY A O 1
ATOM 1398 N N . GLY A 1 187 ? 4.146 -7.318 -1.460 1.00 91.94 187 GLY A N 1
ATOM 1399 C CA . GLY A 1 187 ? 2.961 -8.085 -1.080 1.00 91.94 187 GLY A CA 1
ATOM 1400 C C . GLY A 1 187 ? 2.938 -8.410 0.414 1.00 91.94 187 GLY A C 1
ATOM 1401 O O . GLY A 1 187 ? 1.940 -8.146 1.081 1.00 91.94 187 GLY A O 1
ATOM 1402 N N . LEU A 1 188 ? 4.050 -8.893 0.977 1.00 95.69 188 LEU A N 1
ATOM 1403 C CA . LEU A 1 188 ? 4.165 -9.144 2.419 1.00 95.69 188 LEU A CA 1
ATOM 1404 C C . LEU A 1 188 ? 3.971 -7.869 3.250 1.00 95.69 188 LEU A C 1
ATOM 1406 O O . LEU A 1 188 ? 3.259 -7.894 4.253 1.00 95.69 188 LEU A O 1
ATOM 1410 N N . ALA A 1 189 ? 4.542 -6.740 2.828 1.00 95.81 189 ALA A N 1
ATOM 1411 C CA . ALA A 1 189 ? 4.347 -5.461 3.508 1.00 95.81 189 ALA A CA 1
ATOM 1412 C C . ALA A 1 189 ? 2.872 -5.007 3.477 1.00 95.81 189 ALA A C 1
ATOM 1414 O O . ALA A 1 189 ? 2.330 -4.561 4.494 1.00 95.81 189 ALA A O 1
ATOM 1415 N N . VAL A 1 190 ? 2.189 -5.201 2.343 1.00 94.38 190 VAL A N 1
ATOM 1416 C CA . VAL A 1 190 ? 0.742 -4.967 2.196 1.00 94.38 190 VAL A CA 1
ATOM 1417 C C . VAL A 1 190 ? -0.072 -5.919 3.085 1.00 94.38 190 VAL A C 1
ATOM 1419 O O . VAL A 1 190 ? -1.057 -5.492 3.690 1.00 94.38 190 VAL A O 1
ATOM 1422 N N . ALA A 1 191 ? 0.354 -7.175 3.249 1.00 95.25 191 ALA A N 1
ATOM 1423 C CA . ALA A 1 191 ? -0.276 -8.121 4.173 1.00 95.25 191 ALA A CA 1
ATOM 1424 C C . ALA A 1 191 ? -0.167 -7.662 5.631 1.00 95.25 191 ALA A C 1
ATOM 1426 O O . ALA A 1 191 ? -1.158 -7.699 6.357 1.00 95.25 191 ALA A O 1
ATOM 1427 N N . VAL A 1 192 ? 1.011 -7.185 6.054 1.00 96.38 192 VAL A N 1
ATOM 1428 C CA . VAL A 1 192 ? 1.227 -6.639 7.406 1.00 96.38 192 VAL A CA 1
ATOM 1429 C C . VAL A 1 192 ? 0.319 -5.433 7.653 1.00 96.38 192 VAL A C 1
ATOM 1431 O O . VAL A 1 192 ? -0.334 -5.353 8.696 1.00 96.38 192 VAL A O 1
ATOM 1434 N N . PHE A 1 193 ? 0.202 -4.538 6.667 1.00 95.12 193 PHE A N 1
ATOM 1435 C CA . PHE A 1 193 ? -0.757 -3.435 6.711 1.00 95.12 193 PHE A CA 1
ATOM 1436 C C . PHE A 1 193 ? -2.203 -3.941 6.879 1.00 95.12 193 PHE A C 1
ATOM 1438 O O . PHE A 1 193 ? -2.903 -3.517 7.803 1.00 95.12 193 PHE A O 1
ATOM 1445 N N . GLY A 1 194 ? -2.642 -4.884 6.038 1.00 92.88 194 GLY A N 1
ATOM 1446 C CA . GLY A 1 194 ? -3.992 -5.458 6.089 1.00 92.88 194 GLY A CA 1
ATOM 1447 C C . GLY A 1 194 ? -4.299 -6.172 7.411 1.00 92.88 194 GLY A C 1
ATOM 1448 O O . GLY A 1 194 ? -5.375 -5.989 7.983 1.00 92.88 194 GLY A O 1
ATOM 1449 N N . ALA A 1 195 ? -3.332 -6.916 7.952 1.00 93.12 195 ALA A N 1
ATOM 1450 C CA . ALA A 1 195 ? -3.439 -7.567 9.254 1.00 93.12 195 ALA A CA 1
ATOM 1451 C C . ALA A 1 195 ? -3.623 -6.541 10.381 1.00 93.12 195 ALA A C 1
ATOM 1453 O O . ALA A 1 195 ? -4.485 -6.716 11.243 1.00 93.12 195 ALA A O 1
ATOM 1454 N N . GLY A 1 196 ? -2.884 -5.430 10.344 1.00 91.69 196 GLY A N 1
ATOM 1455 C CA . GLY A 1 196 ? -3.061 -4.340 11.298 1.00 91.69 196 GLY A CA 1
ATOM 1456 C C . GLY A 1 196 ? -4.462 -3.713 11.241 1.00 91.69 196 GLY A C 1
ATOM 1457 O O . GLY A 1 196 ? -5.069 -3.468 12.286 1.00 91.69 196 GLY A O 1
ATOM 1458 N N . ILE A 1 197 ? -5.033 -3.535 10.043 1.00 90.56 197 ILE A N 1
ATOM 1459 C CA . ILE A 1 197 ? -6.427 -3.080 9.869 1.00 90.56 197 ILE A CA 1
ATOM 1460 C C . ILE A 1 197 ? -7.415 -4.076 10.484 1.00 90.56 197 ILE A C 1
ATOM 1462 O O . ILE A 1 197 ? -8.346 -3.673 11.191 1.00 90.56 197 ILE A O 1
ATOM 1466 N N . GLN A 1 198 ? -7.201 -5.374 10.264 1.00 91.06 198 GLN A N 1
ATOM 1467 C CA . GLN A 1 198 ? -8.047 -6.418 10.833 1.00 91.06 198 GLN A CA 1
ATOM 1468 C C . GLN A 1 198 ? -7.986 -6.418 12.363 1.00 91.06 198 GLN A C 1
ATOM 1470 O O . GLN A 1 198 ? -9.034 -6.341 13.007 1.00 91.06 198 GLN A O 1
ATOM 1475 N N . LEU A 1 199 ? -6.785 -6.422 12.949 1.00 90.00 199 LEU A N 1
ATOM 1476 C CA . LEU A 1 199 ? -6.588 -6.357 14.402 1.00 90.00 199 LEU A CA 1
ATOM 1477 C C . LEU A 1 199 ? -7.286 -5.138 15.003 1.00 90.00 199 LEU A C 1
ATOM 1479 O O . LEU A 1 199 ? -7.975 -5.242 16.019 1.00 90.00 199 LEU A O 1
ATOM 1483 N N . ARG A 1 200 ? -7.185 -3.991 14.325 1.00 86.88 200 ARG A N 1
ATOM 1484 C CA . ARG A 1 200 ? -7.864 -2.770 14.749 1.00 86.88 200 ARG A CA 1
ATOM 1485 C C . ARG A 1 200 ? -9.381 -2.919 14.767 1.00 86.88 200 ARG A C 1
ATOM 1487 O O . ARG A 1 200 ? -10.036 -2.440 15.692 1.00 86.88 200 ARG A O 1
ATOM 1494 N N . SER A 1 201 ? -9.945 -3.543 13.734 1.00 85.38 201 SER A N 1
ATOM 1495 C CA . SER A 1 201 ? -11.391 -3.759 13.642 1.00 85.38 201 SER A CA 1
ATOM 1496 C C . SER A 1 201 ? -11.900 -4.672 14.761 1.00 85.38 201 SER A C 1
ATOM 1498 O O . SER A 1 201 ? -12.886 -4.338 15.416 1.00 85.38 201 SER A O 1
ATOM 1500 N N . VAL A 1 202 ? -11.166 -5.748 15.065 1.00 85.62 202 VAL A N 1
ATOM 1501 C CA . VAL A 1 202 ? -11.491 -6.678 16.155 1.00 85.62 202 VAL A CA 1
ATOM 1502 C C . VAL A 1 202 ? -11.408 -5.974 17.509 1.00 85.62 202 VAL A C 1
ATOM 1504 O O . VAL A 1 202 ? -12.343 -6.064 18.304 1.00 85.62 202 VAL A O 1
ATOM 1507 N N . GLY A 1 203 ? -10.349 -5.193 17.749 1.00 83.50 203 GLY A N 1
ATOM 1508 C CA . GLY A 1 203 ? -10.207 -4.416 18.983 1.00 83.50 203 GLY A CA 1
ATOM 1509 C C . GLY A 1 203 ? -11.338 -3.398 19.184 1.00 83.50 203 GLY A C 1
ATOM 1510 O O . GLY A 1 203 ? -11.808 -3.203 20.305 1.00 83.50 203 GLY A O 1
ATOM 1511 N N . ARG A 1 204 ? -11.841 -2.783 18.104 1.00 81.75 204 ARG A N 1
ATOM 1512 C CA . ARG A 1 204 ? -13.020 -1.901 18.170 1.00 81.75 204 ARG A CA 1
ATOM 1513 C C . ARG A 1 204 ? -14.298 -2.664 18.498 1.00 81.75 204 ARG A C 1
ATOM 1515 O O . ARG A 1 204 ? -15.043 -2.210 19.362 1.00 81.75 204 ARG A O 1
ATOM 1522 N N . ALA A 1 205 ? -14.536 -3.804 17.852 1.00 81.75 205 ALA A N 1
ATOM 1523 C CA . ALA A 1 205 ? -15.712 -4.629 18.120 1.00 81.75 205 ALA A CA 1
ATOM 1524 C C . ALA A 1 205 ? -15.761 -5.075 19.591 1.00 81.75 205 ALA A C 1
ATOM 1526 O O . ALA A 1 205 ? -16.788 -4.924 20.248 1.00 81.75 205 ALA A O 1
ATOM 1527 N N . GLN A 1 206 ? -14.629 -5.518 20.148 1.00 82.38 206 GLN A N 1
ATOM 1528 C CA . GLN A 1 206 ? -14.529 -5.896 21.562 1.00 82.38 206 GLN A CA 1
ATOM 1529 C C . GLN A 1 206 ? -14.836 -4.725 22.505 1.00 82.38 206 GLN A C 1
ATOM 1531 O O . GLN A 1 206 ? -15.615 -4.884 23.445 1.00 82.38 206 GLN A O 1
ATOM 1536 N N . ARG A 1 207 ? -14.289 -3.529 22.238 1.00 82.56 207 ARG A N 1
ATOM 1537 C CA . ARG A 1 207 ? -14.591 -2.331 23.044 1.00 82.56 207 ARG A CA 1
ATOM 1538 C C . ARG A 1 207 ? -16.076 -1.971 23.008 1.00 82.56 207 ARG A C 1
ATOM 1540 O O . ARG A 1 207 ? -16.628 -1.610 24.042 1.00 82.56 207 ARG A O 1
ATOM 1547 N N . LEU A 1 208 ? -16.727 -2.091 21.851 1.00 82.69 208 LEU A N 1
ATOM 1548 C CA . LEU A 1 208 ? -18.164 -1.830 21.720 1.00 82.69 208 LEU A CA 1
ATOM 1549 C C . LEU A 1 208 ? -19.007 -2.832 22.516 1.00 82.69 208 LEU A C 1
ATOM 1551 O O . LEU A 1 208 ? -19.951 -2.422 23.187 1.00 82.69 208 LEU A O 1
ATOM 1555 N N . VAL A 1 209 ? -18.639 -4.118 22.508 1.00 83.81 209 VAL A N 1
ATOM 1556 C CA . VAL A 1 209 ? -19.312 -5.141 23.325 1.00 83.81 209 VAL A CA 1
ATOM 1557 C C . VAL A 1 209 ? -19.207 -4.796 24.810 1.00 83.81 209 VAL A C 1
ATOM 1559 O O . VAL A 1 209 ? -20.228 -4.748 25.493 1.00 83.81 209 VAL A O 1
ATOM 1562 N N . VAL A 1 210 ? -18.010 -4.466 25.301 1.00 84.94 210 VAL A N 1
ATOM 1563 C CA . VAL A 1 210 ? -17.808 -4.083 26.709 1.00 84.94 210 VAL A CA 1
ATOM 1564 C C . VAL A 1 210 ? -18.621 -2.834 27.070 1.00 84.94 210 VAL A C 1
ATOM 1566 O O . VAL A 1 210 ? -19.309 -2.820 28.087 1.00 84.94 210 VAL A O 1
ATOM 1569 N N . LEU A 1 211 ? -18.619 -1.804 26.219 1.00 82.94 211 LEU A N 1
ATOM 1570 C CA . LEU A 1 211 ? -19.410 -0.589 26.452 1.00 82.94 211 LEU A CA 1
ATOM 1571 C C . LEU A 1 211 ? -20.919 -0.863 26.455 1.00 82.94 211 LEU A C 1
ATOM 1573 O O . LEU A 1 211 ? -21.634 -0.298 27.280 1.00 82.94 211 LEU A O 1
ATOM 1577 N N . SER A 1 212 ? -21.402 -1.753 25.584 1.00 80.81 212 SER A N 1
ATOM 1578 C CA . SER A 1 212 ? -22.813 -2.158 25.566 1.00 80.81 212 SER A CA 1
ATOM 1579 C C . SER A 1 212 ? -23.216 -2.892 26.849 1.00 80.81 212 SER A C 1
ATOM 1581 O O . SER A 1 212 ? -24.295 -2.647 27.382 1.00 80.81 212 SER A O 1
ATOM 1583 N N . GLN A 1 213 ? -22.323 -3.719 27.402 1.00 83.62 213 GLN A N 1
ATOM 1584 C CA . GLN A 1 213 ?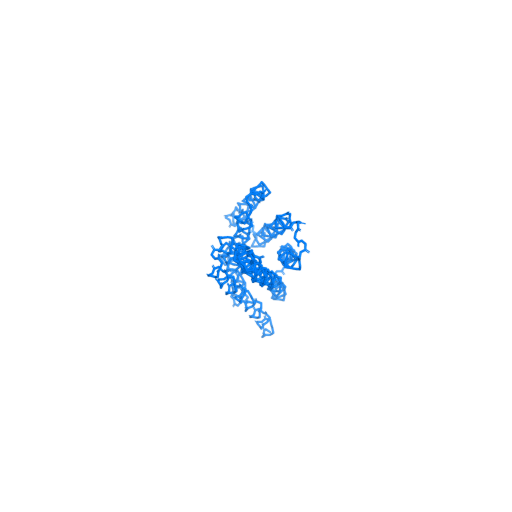 -22.543 -4.413 28.672 1.00 83.62 213 GLN A CA 1
ATOM 1585 C C . GLN A 1 213 ? -22.555 -3.436 29.851 1.00 83.62 213 GLN A C 1
ATOM 1587 O O . GLN A 1 213 ? -23.433 -3.530 30.704 1.00 83.62 213 GLN A O 1
ATOM 1592 N N . ILE A 1 214 ? -21.633 -2.467 29.877 1.00 81.31 214 ILE A N 1
ATOM 1593 C CA . ILE A 1 214 ? -21.609 -1.410 30.901 1.00 81.31 214 ILE A CA 1
ATOM 1594 C C . ILE A 1 214 ? -22.881 -0.562 30.817 1.00 81.31 214 ILE A C 1
ATOM 1596 O O . ILE A 1 214 ? -23.514 -0.307 31.836 1.00 81.31 214 ILE A O 1
ATOM 1600 N N . SER A 1 215 ? -23.298 -0.169 29.611 1.00 79.56 215 SER A N 1
ATOM 1601 C CA . SER A 1 215 ? -24.547 0.570 29.401 1.00 79.56 215 SER A CA 1
ATOM 1602 C C . SER A 1 215 ? -25.766 -0.230 29.870 1.00 79.56 215 SER A C 1
ATOM 1604 O O . SER A 1 215 ? -26.611 0.311 30.582 1.00 79.56 215 SER A O 1
ATOM 1606 N N . ALA A 1 216 ? -25.826 -1.529 29.561 1.00 80.25 216 ALA A N 1
ATOM 1607 C CA . ALA A 1 216 ? -26.886 -2.410 30.037 1.00 80.25 216 ALA A CA 1
ATOM 1608 C C . ALA A 1 216 ? -26.882 -2.537 31.572 1.00 80.25 216 ALA A C 1
ATOM 1610 O O . ALA A 1 216 ? -27.943 -2.467 32.191 1.00 80.25 216 ALA A O 1
ATOM 1611 N N . ALA A 1 217 ? -25.710 -2.660 32.199 1.00 78.56 217 ALA A N 1
ATOM 1612 C CA . ALA A 1 217 ? -25.579 -2.701 33.654 1.00 78.56 217 ALA A CA 1
ATOM 1613 C C . ALA A 1 217 ? -26.041 -1.387 34.307 1.00 78.56 217 ALA A C 1
ATOM 1615 O O . ALA A 1 217 ? -26.853 -1.424 35.227 1.00 78.56 217 ALA A O 1
ATOM 1616 N N . LEU A 1 218 ? -25.614 -0.239 33.770 1.00 74.88 218 LEU A N 1
ATOM 1617 C CA . LEU A 1 218 ? -26.031 1.089 34.232 1.00 74.88 218 LEU A CA 1
ATOM 1618 C C . LEU A 1 218 ? -27.537 1.328 34.054 1.00 74.88 218 LEU A C 1
ATOM 1620 O O . LEU A 1 218 ? -28.176 1.943 34.902 1.00 74.88 218 LEU A O 1
ATOM 1624 N N . SER A 1 219 ? -28.135 0.813 32.977 1.00 76.44 219 SER A N 1
ATOM 1625 C CA . SER A 1 219 ? -29.584 0.910 32.759 1.00 76.44 219 SER A CA 1
ATOM 1626 C C . SER A 1 219 ? -30.397 0.071 33.753 1.00 76.44 219 SER A C 1
ATOM 1628 O O . SER A 1 219 ? -31.508 0.456 34.108 1.00 76.44 219 SER A O 1
ATOM 1630 N N . ARG A 1 220 ? -29.836 -1.044 34.249 1.00 68.19 220 ARG A N 1
ATOM 1631 C CA . ARG A 1 220 ? -30.459 -1.865 35.299 1.00 68.19 220 ARG A CA 1
ATOM 1632 C C . ARG A 1 220 ? -30.327 -1.229 36.677 1.00 68.19 220 ARG A C 1
ATOM 1634 O O . ARG A 1 220 ? -31.262 -1.314 37.460 1.00 68.19 220 ARG A O 1
ATOM 1641 N N . THR A 1 221 ? -29.206 -0.568 36.962 1.00 60.84 221 THR A N 1
ATOM 1642 C CA . THR A 1 221 ? -29.016 0.154 38.228 1.00 60.84 221 THR A CA 1
ATOM 1643 C C . THR A 1 221 ? -29.721 1.511 38.259 1.00 60.84 221 THR A C 1
ATOM 1645 O O . THR A 1 221 ? -29.942 2.035 39.340 1.00 60.84 221 THR A O 1
ATOM 1648 N N . GLY A 1 222 ? -30.141 2.068 37.116 1.00 51.28 222 GLY A N 1
ATOM 1649 C CA . GLY A 1 222 ? -30.909 3.319 37.026 1.00 51.28 222 GLY A CA 1
ATOM 1650 C C . GLY A 1 222 ? -32.327 3.281 37.620 1.00 51.28 222 GLY A C 1
ATOM 1651 O O . GLY A 1 222 ? -32.950 4.331 37.748 1.00 51.28 222 GLY A O 1
ATOM 1652 N N . ARG A 1 223 ? -32.831 2.110 38.036 1.00 54.34 223 ARG A N 1
ATOM 1653 C CA . ARG A 1 223 ? -34.065 1.961 38.831 1.00 54.34 223 ARG A CA 1
ATOM 1654 C C . ARG A 1 223 ? -33.774 1.942 40.336 1.00 54.34 223 ARG A C 1
ATOM 1656 O O . ARG A 1 223 ? -34.284 1.105 41.069 1.00 54.34 223 ARG A O 1
ATOM 1663 N N . VAL A 1 224 ? -32.953 2.878 40.816 1.00 52.72 224 VAL A N 1
ATOM 1664 C CA . VAL A 1 224 ? -32.752 3.079 42.268 1.00 52.72 224 VAL A CA 1
ATOM 1665 C C . VAL A 1 224 ? -34.073 3.460 42.962 1.00 52.72 224 VAL A C 1
ATOM 1667 O O . VAL A 1 224 ? -34.239 3.176 44.141 1.00 52.72 224 VAL A O 1
ATOM 1670 N N . GLY A 1 225 ? -35.032 4.038 42.224 1.00 51.94 225 GLY A N 1
ATOM 1671 C CA . GLY A 1 225 ? -36.389 4.304 42.717 1.00 51.94 225 GLY A CA 1
ATOM 1672 C C . GLY A 1 225 ? -37.144 3.039 43.140 1.00 51.94 225 GLY A C 1
ATOM 1673 O O . GLY A 1 225 ? -37.734 3.035 44.212 1.00 51.94 225 GLY A O 1
ATOM 1674 N N . ASP A 1 226 ? -37.027 1.946 42.377 1.00 52.72 226 ASP A N 1
ATOM 1675 C CA . ASP A 1 226 ? -37.717 0.682 42.681 1.00 52.72 226 ASP A CA 1
ATOM 1676 C C . ASP A 1 226 ? -37.084 -0.037 43.895 1.00 52.72 226 ASP A C 1
ATOM 1678 O O . ASP A 1 226 ? -37.763 -0.768 44.605 1.00 52.72 226 ASP A O 1
ATOM 1682 N N . MET A 1 227 ? -35.792 0.188 44.179 1.00 46.72 227 MET A N 1
ATOM 1683 C CA . MET A 1 227 ? -35.103 -0.400 45.344 1.00 46.72 227 MET A CA 1
ATOM 1684 C C . MET A 1 227 ? -35.364 0.340 46.667 1.00 46.72 227 MET A C 1
ATOM 1686 O O . MET A 1 227 ? -35.104 -0.218 47.730 1.00 46.72 227 MET A O 1
ATOM 1690 N N . LEU A 1 228 ? -35.849 1.585 46.626 1.00 47.19 228 LEU A N 1
ATOM 1691 C CA . LEU A 1 228 ? -36.189 2.358 47.829 1.00 47.19 228 LEU A CA 1
ATOM 1692 C C . LEU A 1 228 ? -37.655 2.187 48.255 1.00 47.19 228 LEU A C 1
ATOM 1694 O O . LEU A 1 228 ? -37.964 2.425 49.418 1.00 47.19 228 LEU A O 1
ATOM 1698 N N . GLU A 1 229 ? -38.533 1.739 47.355 1.00 49.00 229 GLU A N 1
ATOM 1699 C CA . GLU A 1 229 ? -39.931 1.398 47.672 1.00 49.00 229 GLU A CA 1
ATOM 1700 C C . GLU A 1 229 ? -40.069 0.051 48.399 1.00 49.00 229 GLU A C 1
ATOM 1702 O O . GLU A 1 229 ? -41.062 -0.184 49.072 1.00 49.00 229 GLU A O 1
ATOM 1707 N N . GLU A 1 230 ? -39.063 -0.825 48.314 1.00 45.19 230 GLU A N 1
ATOM 1708 C CA . GLU A 1 230 ? -39.052 -2.117 49.018 1.00 45.19 230 GLU A CA 1
ATOM 1709 C C . GLU A 1 230 ? -38.499 -2.009 50.459 1.00 45.19 230 GLU A C 1
ATOM 1711 O O . GLU A 1 230 ? -38.499 -2.986 51.207 1.00 45.19 230 GLU A O 1
ATOM 1716 N N . VAL A 1 231 ? -38.015 -0.822 50.859 1.00 50.34 231 VAL A N 1
ATOM 1717 C CA . VAL A 1 231 ? -37.383 -0.556 52.171 1.00 50.34 231 VAL A CA 1
ATOM 1718 C C . VAL A 1 231 ? -38.157 0.481 53.014 1.00 50.34 231 VAL A C 1
ATOM 1720 O O . VAL A 1 231 ? -37.815 0.684 54.181 1.00 50.34 231 VAL A O 1
ATOM 1723 N N . LEU A 1 232 ? -39.207 1.112 52.473 1.00 40.16 232 LEU A N 1
ATOM 1724 C CA . LEU A 1 232 ? -40.118 2.017 53.201 1.00 40.16 232 LEU A CA 1
ATOM 1725 C C . LEU A 1 232 ? -41.470 1.349 53.470 1.00 40.16 232 LEU A C 1
ATOM 1727 O O . LEU A 1 232 ? -42.013 1.596 54.571 1.00 40.16 232 LEU A O 1
#

pLDDT: mean 81.1, std 12.22, range [40.16, 96.38]